Protein AF-A0AAV7LCG3-F1 (afdb_monomer)

Structure (mmCIF, N/CA/C/O backbone):
data_AF-A0AAV7LCG3-F1
#
_entry.id   AF-A0AAV7LCG3-F1
#
loop_
_atom_site.group_PDB
_atom_site.id
_atom_site.type_symbol
_atom_site.label_atom_id
_atom_site.label_alt_id
_atom_site.label_comp_id
_atom_site.label_asym_id
_atom_site.label_entity_id
_atom_site.label_seq_id
_atom_site.pdbx_PDB_ins_code
_atom_site.Cartn_x
_atom_site.Cartn_y
_atom_site.Cartn_z
_atom_site.occupancy
_atom_site.B_iso_or_equiv
_atom_site.auth_seq_id
_atom_site.auth_comp_id
_atom_site.auth_asym_id
_atom_site.auth_atom_id
_atom_site.pdbx_PDB_model_num
ATOM 1 N N . MET A 1 1 ? 14.518 52.241 -28.195 1.00 28.17 1 MET A N 1
ATOM 2 C CA . MET A 1 1 ? 15.655 52.504 -27.288 1.00 28.17 1 MET A CA 1
ATOM 3 C C . MET A 1 1 ? 16.281 51.180 -26.908 1.00 28.17 1 MET A C 1
ATOM 5 O O . MET A 1 1 ? 15.619 50.339 -26.318 1.00 28.17 1 MET A O 1
ATOM 9 N N . ILE A 1 2 ? 17.521 50.993 -27.338 1.00 31.38 2 ILE A N 1
ATOM 10 C CA . ILE A 1 2 ? 18.393 49.879 -26.980 1.00 31.38 2 ILE A CA 1
ATOM 11 C C . ILE A 1 2 ? 18.723 50.004 -25.487 1.00 31.38 2 ILE A C 1
ATOM 13 O O . ILE A 1 2 ? 19.185 51.062 -25.071 1.00 31.38 2 ILE A O 1
ATOM 17 N N . PHE A 1 3 ? 18.532 48.944 -24.699 1.00 23.89 3 PHE A N 1
ATOM 18 C CA . PHE A 1 3 ? 19.269 48.769 -23.447 1.00 23.89 3 PHE A CA 1
ATOM 19 C C . PHE A 1 3 ? 19.906 47.380 -23.421 1.00 23.89 3 PHE A C 1
ATOM 21 O O . PHE A 1 3 ? 19.247 46.353 -23.560 1.00 23.89 3 PHE A O 1
ATOM 28 N N . TYR A 1 4 ? 21.231 47.423 -23.327 1.00 28.80 4 TYR A N 1
ATOM 29 C CA . TYR A 1 4 ? 22.194 46.337 -23.388 1.00 28.80 4 TYR A CA 1
ATOM 30 C C . TYR A 1 4 ? 22.056 45.345 -22.225 1.00 28.80 4 TYR A C 1
ATOM 32 O O . TYR A 1 4 ? 21.505 45.662 -21.171 1.00 28.80 4 TYR A O 1
ATOM 40 N N . GLY A 1 5 ? 22.599 44.141 -22.434 1.00 42.81 5 GLY A N 1
ATOM 41 C CA . GLY A 1 5 ? 22.579 43.024 -21.495 1.00 42.81 5 GLY A CA 1
ATOM 42 C C . GLY A 1 5 ? 22.944 43.393 -20.056 1.00 42.81 5 GLY A C 1
ATOM 43 O O . GLY A 1 5 ? 23.935 44.069 -19.790 1.00 42.81 5 GLY A O 1
ATOM 44 N N . ARG A 1 6 ? 22.154 42.887 -19.108 1.00 36.75 6 ARG A N 1
ATOM 45 C CA . ARG A 1 6 ? 22.517 42.888 -17.691 1.00 36.75 6 ARG A CA 1
ATOM 46 C C . ARG A 1 6 ? 23.229 41.582 -17.376 1.00 36.75 6 ARG A C 1
ATOM 48 O O . ARG A 1 6 ? 22.611 40.542 -17.185 1.00 36.75 6 ARG A O 1
ATOM 55 N N . VAL A 1 7 ? 24.553 41.660 -17.384 1.00 37.91 7 VAL A N 1
ATOM 56 C CA . VAL A 1 7 ? 25.450 40.632 -16.859 1.00 37.91 7 VAL A CA 1
ATOM 57 C C . VAL A 1 7 ? 25.186 40.526 -15.356 1.00 37.91 7 VAL A C 1
ATOM 59 O O . VAL A 1 7 ? 25.291 41.525 -14.651 1.00 37.91 7 VAL A O 1
ATOM 62 N N . ALA A 1 8 ? 24.835 39.341 -14.853 1.00 38.50 8 ALA A N 1
ATOM 63 C CA . ALA A 1 8 ? 24.946 39.074 -13.424 1.00 38.50 8 ALA A CA 1
ATOM 64 C C . ALA A 1 8 ? 26.438 39.135 -13.066 1.00 38.50 8 ALA A C 1
ATOM 66 O O . ALA A 1 8 ? 27.232 38.307 -13.525 1.00 38.50 8 ALA A O 1
ATOM 67 N N . THR A 1 9 ? 26.843 40.161 -12.321 1.00 39.16 9 THR A N 1
ATOM 68 C CA . THR A 1 9 ? 28.243 40.349 -11.939 1.00 39.16 9 THR A CA 1
ATOM 69 C C . THR A 1 9 ? 28.567 39.388 -10.802 1.00 39.16 9 THR A C 1
ATOM 71 O O . THR A 1 9 ? 28.243 39.641 -9.648 1.00 39.16 9 THR A O 1
ATOM 74 N N . VAL A 1 10 ? 29.181 38.256 -11.136 1.00 41.53 10 VAL A N 1
ATOM 75 C CA . VAL A 1 10 ? 29.692 37.303 -10.145 1.00 41.53 10 VAL A CA 1
ATOM 76 C C . VAL A 1 10 ? 30.962 37.891 -9.535 1.00 41.53 10 VAL A C 1
ATOM 78 O O . VAL A 1 10 ? 31.995 37.953 -10.207 1.00 41.53 10 VAL A O 1
ATOM 81 N N . PHE A 1 11 ? 30.892 38.322 -8.278 1.00 41.16 11 PHE A N 1
ATOM 82 C CA . PHE A 1 11 ? 32.075 38.692 -7.508 1.00 41.16 11 PHE A CA 1
ATOM 83 C C . PHE A 1 11 ? 32.620 37.451 -6.800 1.00 41.16 11 PHE A C 1
ATOM 85 O O . PHE A 1 11 ? 31.940 36.819 -5.999 1.00 41.16 11 PHE A O 1
ATOM 92 N N . LEU A 1 12 ? 33.864 37.094 -7.115 1.00 41.62 12 LEU A N 1
ATOM 93 C CA . LEU A 1 12 ? 34.636 36.137 -6.330 1.00 41.62 12 LEU A CA 1
ATOM 94 C C . LEU A 1 12 ? 35.357 36.926 -5.240 1.00 41.62 12 LEU A C 1
ATOM 96 O O . LEU A 1 12 ? 36.438 37.466 -5.481 1.00 41.62 12 LEU A O 1
ATOM 100 N N . THR A 1 13 ? 34.756 37.039 -4.061 1.00 40.81 13 THR A N 1
ATOM 101 C CA . THR A 1 13 ? 35.435 37.619 -2.901 1.00 40.81 13 THR A CA 1
ATOM 102 C C . THR A 1 13 ? 36.118 36.501 -2.115 1.00 40.81 13 THR A C 1
ATOM 104 O O . THR A 1 13 ? 35.592 35.403 -1.924 1.00 40.81 13 THR A O 1
ATOM 107 N N . ARG A 1 14 ? 37.365 36.744 -1.705 1.00 42.62 14 ARG A N 1
ATOM 108 C CA . ARG A 1 14 ? 38.100 35.824 -0.834 1.00 42.62 14 ARG A CA 1
ATOM 109 C C . ARG A 1 14 ? 37.538 35.986 0.578 1.00 42.62 14 ARG A C 1
ATOM 111 O O . ARG A 1 14 ? 37.414 37.116 1.039 1.00 42.62 14 ARG A O 1
ATOM 118 N N . VAL A 1 15 ? 37.215 34.877 1.247 1.00 40.75 15 VAL A N 1
ATOM 119 C CA . VAL A 1 15 ? 36.692 34.878 2.624 1.00 40.75 15 VAL A CA 1
ATOM 120 C C . VAL A 1 15 ? 37.636 35.693 3.522 1.00 40.75 15 VAL A C 1
ATOM 122 O O . VAL A 1 15 ? 38.818 35.341 3.616 1.00 40.75 15 VAL A O 1
ATOM 125 N N . PRO A 1 16 ? 37.175 36.784 4.160 1.00 38.78 16 PRO A N 1
ATOM 126 C CA . PRO A 1 16 ? 38.036 37.572 5.026 1.00 38.78 16 PRO A CA 1
ATOM 127 C C . PRO A 1 16 ? 38.340 36.766 6.294 1.00 38.78 16 PRO A C 1
ATOM 129 O O . PRO A 1 16 ? 37.432 36.381 7.025 1.00 38.78 16 PRO A O 1
ATOM 132 N N . GLY A 1 17 ? 39.625 36.495 6.543 1.00 45.88 17 GLY A N 1
ATOM 133 C CA . GLY A 1 17 ? 40.103 35.992 7.837 1.00 45.88 17 GLY A CA 1
ATOM 134 C C . GLY A 1 17 ? 40.843 34.653 7.858 1.00 45.88 17 GLY A C 1
ATOM 135 O O . GLY A 1 17 ? 41.350 34.311 8.915 1.00 45.88 17 GLY A O 1
ATOM 136 N N . ASN A 1 18 ? 40.980 33.904 6.757 1.00 42.97 18 ASN A N 1
ATOM 137 C CA . ASN A 1 18 ? 41.807 32.685 6.772 1.00 42.97 18 ASN A CA 1
ATOM 138 C C . ASN A 1 18 ? 42.490 32.414 5.425 1.00 42.97 18 ASN A C 1
ATOM 140 O O . ASN A 1 18 ? 41.856 32.037 4.442 1.00 42.97 18 ASN A O 1
ATOM 144 N N . ALA A 1 19 ? 43.816 32.565 5.387 1.00 45.78 19 ALA A N 1
ATOM 145 C CA . ALA A 1 19 ? 44.626 32.437 4.174 1.00 45.78 19 ALA A CA 1
ATOM 146 C C . ALA A 1 19 ? 44.780 30.991 3.641 1.00 45.78 19 ALA A C 1
ATOM 148 O O . ALA A 1 19 ? 45.378 30.812 2.582 1.00 45.78 19 ALA A O 1
ATOM 149 N N . LEU A 1 20 ? 44.222 29.980 4.323 1.00 43.00 20 LEU A N 1
ATOM 150 C CA . LEU A 1 20 ? 44.451 28.546 4.061 1.00 43.00 20 LEU A CA 1
ATOM 151 C C . LEU A 1 20 ? 43.174 27.702 3.840 1.00 43.00 20 LEU A C 1
ATOM 153 O O . LEU A 1 20 ? 43.254 26.478 3.801 1.00 43.00 20 LEU A O 1
ATOM 157 N N . SER A 1 21 ? 41.996 28.314 3.668 1.00 43.34 21 SER A N 1
ATOM 158 C CA . SER A 1 21 ? 40.767 27.560 3.358 1.00 43.34 21 SER A CA 1
ATOM 159 C C . SER A 1 21 ? 40.694 27.186 1.863 1.00 43.34 21 SER A C 1
ATOM 161 O O . SER A 1 21 ? 40.824 28.080 1.025 1.00 43.34 21 SER A O 1
ATOM 163 N N . PRO A 1 22 ? 40.437 25.913 1.491 1.00 44.47 22 PRO A N 1
ATOM 164 C CA . PRO A 1 22 ? 40.317 25.470 0.095 1.00 44.47 22 PRO A CA 1
ATOM 165 C C . PRO A 1 22 ? 38.951 25.803 -0.541 1.00 44.47 22 PRO A C 1
ATOM 167 O O . PRO A 1 22 ? 38.608 25.264 -1.597 1.00 44.47 22 PRO A O 1
ATOM 170 N N . TYR A 1 23 ? 38.162 26.675 0.094 1.00 41.44 23 TYR A N 1
ATOM 171 C CA . TYR A 1 23 ? 36.800 27.016 -0.308 1.00 41.44 23 TYR A CA 1
ATOM 172 C C . TYR A 1 23 ? 36.679 28.497 -0.683 1.00 41.44 23 TYR A C 1
ATOM 174 O O . TYR A 1 23 ? 37.197 29.370 0.016 1.00 41.44 23 TYR A O 1
ATOM 182 N N . ALA A 1 24 ? 35.965 28.778 -1.774 1.00 47.47 24 ALA A N 1
ATOM 183 C CA . ALA A 1 24 ? 35.582 30.128 -2.187 1.00 47.47 24 ALA A CA 1
ATOM 184 C C . ALA A 1 24 ? 34.061 30.295 -2.057 1.00 47.47 24 ALA A C 1
ATOM 186 O O . ALA A 1 24 ? 33.312 29.339 -2.270 1.00 47.47 24 ALA A O 1
ATOM 187 N N . VAL A 1 25 ? 33.609 31.500 -1.706 1.00 46.66 25 VAL A N 1
ATOM 188 C CA . VAL A 1 25 ? 32.182 31.826 -1.585 1.00 46.66 25 VAL A CA 1
ATOM 189 C C . VAL A 1 25 ? 31.742 32.526 -2.865 1.00 46.66 25 VAL A C 1
ATOM 191 O O . VAL A 1 25 ? 32.395 33.464 -3.323 1.00 46.66 25 VAL A O 1
ATOM 194 N N . LEU A 1 26 ? 30.661 32.034 -3.470 1.00 47.03 26 LEU A N 1
ATOM 195 C CA . LEU A 1 26 ? 30.026 32.673 -4.617 1.00 47.03 26 LEU A CA 1
ATOM 196 C C . LEU A 1 26 ? 28.799 33.441 -4.115 1.00 47.03 26 LEU A C 1
ATOM 198 O O . LEU A 1 26 ? 27.809 32.817 -3.737 1.00 47.03 26 LEU A O 1
ATOM 202 N N . GLU A 1 27 ? 28.856 34.771 -4.112 1.00 43.16 27 GLU A N 1
ATOM 203 C CA . GLU A 1 27 ? 27.692 35.612 -3.814 1.00 43.16 27 GLU A CA 1
ATOM 204 C C . GLU A 1 27 ? 26.996 36.022 -5.117 1.00 43.16 27 GLU A C 1
ATOM 206 O O . GLU A 1 27 ? 27.592 36.630 -6.011 1.00 43.16 27 GLU A O 1
ATOM 211 N N . LEU A 1 28 ? 25.713 35.673 -5.237 1.00 42.66 28 LEU A N 1
ATOM 212 C CA . LEU A 1 28 ? 24.828 36.179 -6.283 1.00 42.66 28 LEU A CA 1
ATOM 213 C C . LEU A 1 28 ? 24.048 37.372 -5.727 1.00 42.66 28 LEU A C 1
ATOM 215 O O . LEU A 1 28 ? 23.041 37.202 -5.044 1.00 42.66 28 LEU A O 1
ATOM 219 N N . CYS A 1 29 ? 24.514 38.578 -6.044 1.00 37.22 29 CYS A N 1
ATOM 220 C CA . CYS A 1 29 ? 23.835 39.815 -5.674 1.00 37.22 29 CYS A CA 1
ATOM 221 C C . CYS A 1 29 ? 23.000 40.328 -6.850 1.00 37.22 29 CYS A C 1
ATOM 223 O O . CYS A 1 29 ? 23.539 40.792 -7.857 1.00 37.22 29 CYS A O 1
ATOM 225 N N . CYS A 1 30 ? 21.677 40.295 -6.706 1.00 34.69 30 CYS A N 1
ATOM 226 C CA . CYS A 1 30 ? 20.764 41.054 -7.553 1.00 34.69 30 CYS A CA 1
ATOM 227 C C . CYS A 1 30 ? 20.080 42.108 -6.679 1.00 34.69 30 CYS A C 1
ATOM 229 O O . CYS A 1 30 ? 19.269 41.779 -5.826 1.00 34.69 30 CYS A O 1
ATOM 231 N N . HIS A 1 31 ? 20.408 43.380 -6.914 1.00 38.31 31 HIS A N 1
ATOM 232 C CA . HIS A 1 31 ? 19.724 44.537 -6.321 1.00 38.31 31 HIS A CA 1
ATOM 233 C C . HIS A 1 31 ? 19.793 44.690 -4.784 1.00 38.31 31 HIS A C 1
ATOM 235 O O . HIS A 1 31 ? 18.854 45.183 -4.172 1.00 38.31 31 HIS A O 1
ATOM 241 N N . SER A 1 32 ? 20.962 44.394 -4.207 1.00 42.47 32 SER A N 1
ATOM 242 C CA . SER A 1 32 ? 21.352 44.693 -2.813 1.00 42.47 32 SER A CA 1
ATOM 243 C C . SER A 1 32 ? 20.879 43.743 -1.705 1.00 42.47 32 SER A C 1
ATOM 245 O O . SER A 1 32 ? 21.234 43.997 -0.561 1.00 42.47 32 SER A O 1
ATOM 247 N N . ASP A 1 33 ? 20.236 42.613 -2.017 1.00 39.44 33 ASP A N 1
ATOM 248 C CA . ASP A 1 33 ? 19.962 41.554 -1.029 1.00 39.44 33 ASP A CA 1
ATOM 249 C C . ASP A 1 33 ? 20.608 40.212 -1.432 1.00 39.44 33 ASP A C 1
ATOM 251 O O . ASP A 1 33 ? 20.577 39.810 -2.601 1.00 39.44 33 ASP A O 1
ATOM 255 N N . VAL A 1 34 ?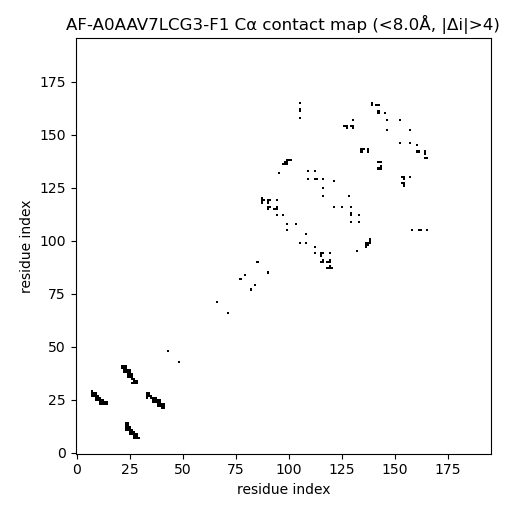 21.226 39.523 -0.461 1.00 42.12 34 VAL A N 1
ATOM 256 C CA . VAL A 1 34 ? 21.933 38.238 -0.639 1.00 42.12 34 VAL A CA 1
ATOM 257 C C . VAL A 1 34 ? 20.932 37.083 -0.543 1.00 42.12 34 VAL A C 1
ATOM 259 O O . VAL A 1 34 ? 20.363 36.848 0.519 1.00 42.12 34 VAL A O 1
ATOM 262 N N . TYR A 1 35 ? 20.726 36.336 -1.634 1.00 42.75 35 TYR A N 1
ATOM 263 C CA . TYR A 1 35 ? 19.712 35.267 -1.681 1.00 42.75 35 TYR A CA 1
ATOM 264 C C . TYR A 1 35 ? 20.231 33.863 -1.328 1.00 42.75 35 TYR A C 1
ATOM 266 O O . TYR A 1 35 ? 19.435 33.022 -0.918 1.00 42.75 35 TYR A O 1
ATOM 274 N N . ALA A 1 36 ? 21.533 33.577 -1.465 1.00 41.97 36 ALA A N 1
ATOM 275 C CA . ALA A 1 36 ? 22.109 32.294 -1.048 1.00 41.97 36 ALA A CA 1
ATOM 276 C C . ALA A 1 36 ? 23.647 32.324 -0.997 1.00 41.97 36 ALA A C 1
ATOM 278 O O . ALA A 1 36 ? 24.287 32.815 -1.926 1.00 41.97 36 ALA A O 1
ATOM 279 N N . CYS A 1 37 ? 24.226 31.710 0.040 1.00 36.31 37 CYS A N 1
ATOM 280 C CA . CYS A 1 37 ? 25.657 31.416 0.148 1.00 36.31 37 CYS A CA 1
ATOM 281 C C . CYS A 1 37 ? 25.891 29.917 -0.065 1.00 36.31 37 CYS A C 1
ATOM 283 O O . CYS A 1 37 ? 25.389 29.098 0.704 1.00 36.31 37 CYS A O 1
ATOM 285 N N . PHE A 1 38 ? 26.686 29.552 -1.070 1.00 46.03 38 PHE A N 1
ATOM 286 C CA . PHE A 1 38 ? 27.109 28.167 -1.291 1.00 46.03 38 PHE A CA 1
ATOM 287 C C . PHE A 1 38 ? 28.634 28.045 -1.182 1.00 46.03 38 PHE A C 1
ATOM 289 O O . PHE A 1 38 ? 29.375 28.779 -1.838 1.00 46.03 38 PHE A O 1
ATOM 296 N N . LEU A 1 39 ? 29.096 27.105 -0.351 1.00 39.06 39 LEU A N 1
ATOM 297 C CA . LEU A 1 39 ? 30.505 26.732 -0.198 1.00 39.06 39 LEU A CA 1
ATOM 298 C C . LEU A 1 39 ? 30.907 25.757 -1.313 1.00 39.06 39 LEU A C 1
ATOM 300 O O . LEU A 1 39 ? 30.358 24.659 -1.389 1.00 39.06 39 LEU A O 1
ATOM 304 N N . TYR A 1 40 ? 31.881 26.133 -2.148 1.00 47.88 40 TYR A N 1
ATOM 305 C CA . TYR A 1 40 ? 32.420 25.265 -3.203 1.00 47.88 40 TYR A CA 1
ATOM 306 C C . TYR A 1 40 ? 33.930 25.021 -3.034 1.00 47.88 40 TYR A C 1
ATOM 308 O O . TYR A 1 40 ? 34.664 25.954 -2.692 1.00 47.88 40 TYR A O 1
ATOM 316 N N . PRO A 1 41 ? 34.426 23.794 -3.296 1.00 41.62 41 PRO A N 1
ATOM 317 C CA . PRO A 1 41 ? 35.858 23.502 -3.328 1.00 41.62 41 PRO A CA 1
ATOM 318 C C . PRO A 1 41 ? 36.524 24.132 -4.566 1.00 41.62 41 PRO A C 1
ATOM 320 O O . PRO A 1 41 ? 36.016 24.033 -5.683 1.00 41.62 41 PRO A O 1
ATOM 323 N N . ALA A 1 42 ? 37.685 24.765 -4.374 1.00 45.09 42 ALA A N 1
ATOM 324 C CA . ALA A 1 42 ? 38.358 25.662 -5.329 1.00 45.09 42 ALA A CA 1
ATOM 325 C C . ALA A 1 42 ? 38.881 25.032 -6.647 1.00 45.09 42 ALA A C 1
ATOM 327 O O . ALA A 1 42 ? 39.545 25.712 -7.428 1.00 45.09 42 ALA A O 1
ATOM 328 N N . ALA A 1 43 ? 38.598 23.755 -6.919 1.00 49.22 43 ALA A N 1
ATOM 329 C CA . ALA A 1 43 ? 39.108 23.031 -8.089 1.00 49.22 43 ALA A CA 1
ATOM 330 C C . ALA A 1 43 ? 38.191 23.087 -9.330 1.00 49.22 43 ALA A C 1
ATOM 332 O O . ALA A 1 43 ? 38.592 22.647 -10.409 1.00 49.22 43 ALA A O 1
ATOM 333 N N . LEU A 1 44 ? 36.965 23.615 -9.220 1.00 49.09 44 LEU A N 1
ATOM 334 C CA . LEU A 1 44 ? 36.043 23.702 -10.357 1.00 49.09 44 LEU A CA 1
ATOM 335 C C . LEU A 1 44 ? 36.251 24.998 -11.151 1.00 49.09 44 LEU A C 1
ATOM 337 O O . LEU A 1 44 ? 36.027 26.105 -10.666 1.00 49.09 44 LEU A O 1
ATOM 341 N N . THR A 1 45 ? 36.652 24.860 -12.416 1.00 45.06 45 THR A N 1
ATOM 342 C CA . THR A 1 45 ? 36.800 25.998 -13.331 1.00 45.06 45 THR A CA 1
ATOM 343 C C . THR A 1 45 ? 35.453 26.683 -13.600 1.00 45.06 45 THR A C 1
ATOM 345 O O . THR A 1 45 ? 34.401 26.045 -13.658 1.00 45.06 45 THR A O 1
ATOM 348 N N . ARG A 1 46 ? 35.495 28.005 -13.821 1.00 42.78 46 ARG A N 1
ATOM 349 C CA . ARG A 1 46 ? 34.358 28.940 -13.993 1.00 42.78 46 ARG A CA 1
ATOM 350 C C . ARG A 1 46 ? 33.215 28.448 -14.903 1.00 42.78 46 ARG A C 1
ATOM 352 O O . ARG A 1 46 ? 32.075 28.855 -14.709 1.00 42.78 46 ARG A O 1
ATOM 359 N N . LYS A 1 47 ? 33.496 27.573 -15.877 1.00 42.53 47 LYS A N 1
ATOM 360 C CA . LYS A 1 47 ? 32.493 26.986 -16.788 1.00 42.53 47 LYS A CA 1
ATOM 361 C C . LYS A 1 47 ? 31.578 25.957 -16.107 1.00 42.53 47 LYS A C 1
ATOM 363 O O . LYS A 1 47 ? 30.409 25.867 -16.470 1.00 42.53 47 LYS A O 1
ATOM 368 N N . VAL A 1 48 ? 32.080 25.224 -15.111 1.00 45.91 48 VAL A N 1
ATOM 369 C CA . VAL A 1 48 ? 31.327 24.167 -14.413 1.00 45.91 48 VAL A CA 1
ATOM 370 C C . VAL A 1 48 ? 30.314 24.770 -13.432 1.00 45.91 48 VAL A C 1
ATOM 372 O O . VAL A 1 48 ? 29.168 24.331 -13.390 1.00 45.91 48 VAL A O 1
ATOM 375 N N . CYS A 1 49 ? 30.679 25.849 -12.72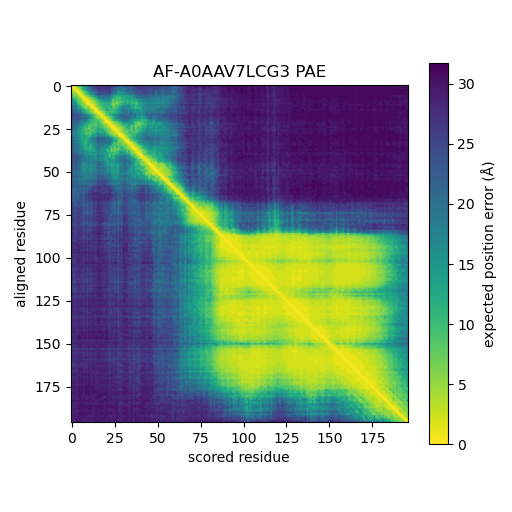7 1.00 43.50 49 CYS A N 1
ATOM 376 C CA . CYS A 1 49 ? 29.768 26.523 -11.791 1.00 43.50 49 CYS A CA 1
ATOM 377 C C . CYS A 1 49 ? 28.569 27.196 -12.484 1.00 43.50 49 CYS A C 1
ATOM 379 O O . CYS A 1 49 ? 27.464 27.163 -11.951 1.00 43.50 49 CYS A O 1
ATOM 381 N N . ILE A 1 50 ? 28.747 27.757 -13.688 1.00 46.50 50 ILE A N 1
ATOM 382 C CA . ILE A 1 50 ? 27.640 28.376 -14.445 1.00 46.50 50 ILE A CA 1
ATOM 383 C C . ILE A 1 50 ? 26.599 27.323 -14.869 1.00 46.50 50 ILE A C 1
ATOM 385 O O . ILE A 1 50 ? 25.398 27.600 -14.841 1.00 46.50 50 ILE A O 1
ATOM 389 N N . CYS A 1 51 ? 27.037 26.101 -15.198 1.00 44.66 51 CYS A N 1
ATOM 390 C CA . CYS A 1 51 ? 26.131 24.994 -15.521 1.00 44.66 51 CYS A CA 1
ATOM 391 C C . CYS A 1 51 ? 25.328 24.530 -14.300 1.00 44.66 51 CYS A C 1
ATOM 393 O O . CYS A 1 51 ? 24.149 24.225 -14.421 1.00 44.66 51 CYS A O 1
ATOM 395 N N . TYR A 1 52 ? 25.935 24.514 -13.111 1.00 40.28 52 TYR A N 1
ATOM 396 C CA . TYR A 1 52 ? 25.252 24.028 -11.910 1.00 40.28 52 TYR A CA 1
ATOM 397 C C . TYR A 1 52 ? 24.137 24.978 -11.440 1.00 40.28 52 TYR A C 1
ATOM 399 O O . TYR A 1 52 ? 23.063 24.538 -11.038 1.00 40.28 52 TYR A O 1
ATOM 407 N N . VAL A 1 53 ? 24.350 26.292 -11.568 1.00 46.81 53 VAL A N 1
ATOM 408 C CA . VAL A 1 53 ? 23.355 27.314 -11.187 1.00 46.81 53 VAL A CA 1
ATOM 409 C C . VAL A 1 53 ? 22.170 27.362 -12.164 1.00 46.81 53 VAL A C 1
ATOM 411 O O . VAL A 1 53 ? 21.050 27.657 -11.756 1.00 46.81 53 VAL A O 1
ATOM 414 N N . SER A 1 54 ? 22.369 27.014 -13.438 1.00 46.38 54 SER A N 1
ATOM 415 C CA . SER A 1 54 ? 21.288 26.991 -14.439 1.00 46.38 54 SER A CA 1
ATOM 416 C C . SER A 1 54 ? 20.381 25.755 -14.344 1.00 46.38 54 SER A C 1
ATOM 418 O O . SER A 1 54 ? 19.248 25.805 -14.814 1.00 46.38 54 SER A O 1
ATOM 420 N N . VAL A 1 55 ? 20.825 24.681 -13.681 1.00 49.34 55 VAL A N 1
ATOM 421 C CA . VAL A 1 55 ? 20.011 23.479 -13.408 1.00 49.34 55 VAL A CA 1
ATOM 422 C C . VAL A 1 55 ? 19.054 23.680 -12.220 1.00 49.34 55 VAL A C 1
ATOM 424 O O . VAL A 1 55 ? 18.029 23.009 -12.138 1.00 49.34 55 VAL A O 1
ATOM 427 N N . LEU A 1 56 ? 19.342 24.628 -11.321 1.00 43.28 56 LEU A N 1
ATOM 428 C CA . LEU A 1 56 ? 18.582 24.839 -10.079 1.00 43.28 56 LEU A CA 1
ATOM 429 C C . LEU A 1 56 ? 17.504 25.934 -10.148 1.00 43.28 56 LEU A C 1
ATOM 431 O O . LEU A 1 56 ? 16.777 26.115 -9.175 1.00 43.28 56 LEU A O 1
ATOM 435 N N . LEU A 1 57 ? 17.350 26.637 -11.275 1.00 34.97 57 LEU A N 1
ATOM 436 C CA . LEU A 1 57 ? 16.236 27.568 -11.494 1.00 34.97 57 LEU A CA 1
ATOM 437 C C . LEU A 1 57 ? 15.241 26.977 -12.503 1.00 34.97 57 LEU A C 1
ATOM 439 O O . LEU A 1 57 ? 15.375 27.198 -13.710 1.00 34.97 57 LEU A O 1
ATOM 443 N N . PRO A 1 58 ? 14.219 26.229 -12.051 1.00 46.12 58 PRO A N 1
ATOM 444 C CA . PRO A 1 58 ? 13.140 25.818 -12.921 1.00 46.12 58 PRO A CA 1
ATOM 445 C C . PRO A 1 58 ? 12.184 27.003 -13.060 1.00 46.12 58 PRO A C 1
ATOM 447 O O . PRO A 1 58 ? 11.537 27.377 -12.092 1.00 46.12 58 PRO A O 1
ATOM 450 N N . GLN A 1 59 ? 12.132 27.613 -14.245 1.00 48.47 59 GLN A N 1
ATOM 451 C CA . GLN A 1 59 ? 10.936 28.174 -14.902 1.00 48.47 59 GLN A CA 1
ATOM 452 C C . GLN A 1 59 ? 11.366 29.193 -15.966 1.00 48.47 59 GLN A C 1
ATOM 454 O O . GLN A 1 59 ? 11.573 30.365 -15.669 1.00 48.47 59 GLN A O 1
ATOM 459 N N . ARG A 1 60 ? 11.456 28.744 -17.222 1.00 36.94 60 ARG A N 1
ATOM 460 C CA . ARG A 1 60 ? 11.034 29.503 -18.413 1.00 36.94 60 ARG A CA 1
ATOM 461 C C . ARG A 1 60 ? 11.032 28.565 -19.619 1.00 36.94 60 ARG A C 1
ATOM 463 O O . ARG A 1 60 ? 12.069 28.287 -20.214 1.00 36.94 60 ARG A O 1
ATOM 470 N N . ARG A 1 61 ? 9.846 28.054 -19.965 1.00 42.94 61 ARG A N 1
ATOM 471 C CA . ARG A 1 61 ? 9.572 27.557 -21.317 1.00 42.94 61 ARG A CA 1
ATOM 472 C C . ARG A 1 61 ? 9.519 28.771 -22.234 1.00 42.94 61 ARG A C 1
ATOM 474 O O . ARG A 1 61 ? 8.527 29.483 -22.179 1.00 42.94 61 ARG A O 1
ATOM 481 N N . GLU A 1 62 ? 10.501 28.964 -23.103 1.00 36.22 62 GLU A N 1
ATOM 482 C CA . GLU A 1 62 ? 10.263 29.711 -24.339 1.00 36.22 62 GLU A CA 1
ATOM 483 C C . GLU A 1 62 ? 10.907 28.977 -25.518 1.00 36.22 62 GLU A C 1
ATOM 485 O O . GLU A 1 62 ? 12.110 28.742 -25.549 1.00 36.22 62 GLU A O 1
ATOM 490 N N . HIS A 1 63 ? 10.029 28.550 -26.431 1.00 39.78 63 HIS A N 1
ATOM 491 C CA . HIS A 1 63 ? 10.249 28.245 -27.844 1.00 39.78 63 HIS A CA 1
ATOM 492 C C . HIS A 1 63 ? 11.604 27.636 -28.246 1.00 39.78 63 HIS A C 1
ATOM 494 O O . HIS A 1 63 ? 12.557 28.323 -28.606 1.00 39.78 63 HIS A O 1
ATOM 500 N N . MET A 1 64 ? 11.634 26.302 -28.302 1.00 33.34 64 MET A N 1
ATOM 501 C CA . MET A 1 64 ? 12.704 25.536 -28.939 1.00 33.34 64 MET A CA 1
ATOM 502 C C . MET A 1 64 ? 12.624 25.709 -30.469 1.00 33.34 64 MET A C 1
ATOM 504 O O . MET A 1 64 ? 11.734 25.162 -31.118 1.00 33.34 64 MET A O 1
ATOM 508 N N . LEU A 1 65 ? 13.555 26.473 -31.048 1.00 44.09 65 LEU A N 1
ATOM 509 C CA . LEU A 1 65 ? 13.909 26.369 -32.471 1.00 44.09 65 LEU A CA 1
ATOM 510 C C . LEU A 1 65 ? 14.432 24.948 -32.755 1.00 44.09 65 LEU A C 1
ATOM 512 O O . LEU A 1 65 ?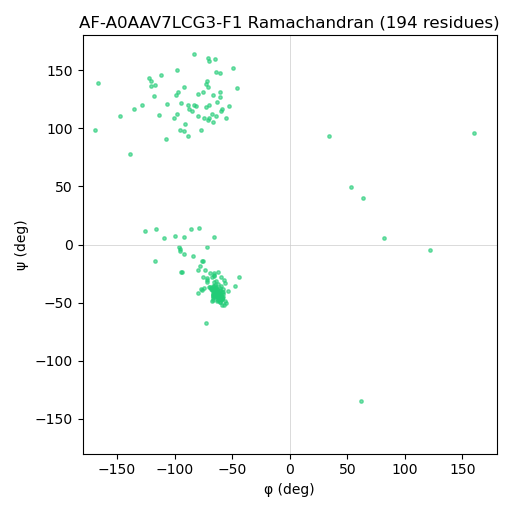 15.051 24.354 -31.865 1.00 44.09 65 LEU A O 1
ATOM 516 N N . PRO A 1 66 ? 14.214 24.387 -33.961 1.00 47.22 66 PRO A N 1
ATOM 517 C CA . PRO A 1 66 ? 14.617 23.022 -34.262 1.00 47.22 66 PRO A CA 1
ATOM 518 C C . PRO A 1 66 ? 16.143 22.948 -34.253 1.00 47.22 66 PRO A C 1
ATOM 520 O O . PRO A 1 66 ? 16.825 23.445 -35.150 1.00 47.22 66 PRO A O 1
ATOM 523 N N . LEU A 1 67 ? 16.678 22.355 -33.189 1.00 50.38 67 LEU A N 1
ATOM 524 C CA . LEU A 1 67 ? 18.092 22.050 -33.079 1.00 50.38 67 LEU A CA 1
ATOM 525 C C . LEU A 1 67 ? 18.430 21.088 -34.227 1.00 50.38 67 LEU A C 1
ATOM 527 O O . LEU A 1 67 ? 17.734 20.090 -34.418 1.00 50.38 67 LEU A O 1
ATOM 531 N N . SER A 1 68 ? 19.451 21.421 -35.018 1.00 65.62 68 SER A N 1
ATOM 532 C CA . SER A 1 68 ? 19.863 20.633 -36.184 1.00 65.62 68 SER A CA 1
ATOM 533 C C . SER A 1 68 ? 20.017 19.145 -35.836 1.00 65.62 68 SER A C 1
ATOM 535 O O . SER A 1 68 ? 20.334 18.792 -34.698 1.00 65.62 68 SER A O 1
ATOM 537 N N . SER A 1 69 ? 19.817 18.254 -36.814 1.00 59.28 69 SER A N 1
ATOM 538 C CA . SER A 1 69 ? 19.889 16.789 -36.636 1.00 59.28 69 SER A CA 1
ATOM 539 C C . SER A 1 69 ? 21.139 16.327 -35.870 1.00 59.28 69 SER A C 1
ATOM 541 O O . SER A 1 69 ? 21.074 15.421 -35.041 1.00 59.28 69 SER A O 1
ATOM 543 N N . HIS A 1 70 ? 22.266 17.009 -36.080 1.00 61.00 70 HIS A N 1
ATOM 544 C CA . HIS A 1 70 ? 23.533 16.765 -35.391 1.00 61.00 70 HIS A CA 1
ATOM 545 C C . HIS A 1 70 ? 23.498 17.109 -33.897 1.00 61.00 70 HIS A C 1
ATOM 547 O O . HIS A 1 70 ? 24.054 16.387 -33.072 1.00 61.00 70 HIS A O 1
ATOM 553 N N . ALA A 1 71 ? 22.830 18.198 -33.527 1.00 58.62 71 ALA A N 1
ATOM 554 C CA . ALA A 1 71 ? 22.744 18.653 -32.148 1.00 58.62 71 ALA A CA 1
ATOM 555 C C . ALA A 1 71 ? 21.769 17.804 -31.312 1.00 58.62 71 ALA A C 1
ATOM 557 O O . ALA A 1 71 ? 21.995 17.620 -30.114 1.00 58.62 71 ALA A O 1
ATOM 558 N N . LEU A 1 72 ? 20.749 17.209 -31.944 1.00 61.84 72 LEU A N 1
ATOM 559 C CA . LEU A 1 72 ? 19.894 16.197 -31.312 1.00 61.84 72 LEU A CA 1
ATOM 560 C C . LEU A 1 72 ? 20.695 14.929 -30.958 1.00 61.84 72 LEU A C 1
ATOM 562 O O . LEU A 1 72 ? 20.555 14.388 -29.863 1.00 61.84 72 LEU A O 1
ATOM 566 N N . GLY A 1 73 ? 21.586 14.498 -31.859 1.00 69.06 73 GLY A N 1
ATOM 567 C CA . GLY A 1 73 ? 22.466 13.344 -31.643 1.00 69.06 73 GLY A CA 1
ATOM 568 C C . GLY A 1 73 ? 23.478 13.567 -30.518 1.00 69.06 73 GLY A C 1
ATOM 569 O O . GLY A 1 73 ? 23.661 12.698 -29.670 1.00 69.06 73 GLY A O 1
ATOM 570 N N . ILE A 1 74 ? 24.082 14.757 -30.453 1.00 70.00 74 ILE A N 1
ATOM 571 C CA . ILE A 1 74 ? 24.989 15.134 -29.358 1.00 70.00 74 ILE A CA 1
ATOM 572 C C . ILE A 1 74 ? 24.229 15.152 -28.027 1.00 70.00 74 ILE A C 1
ATOM 574 O O . ILE A 1 74 ? 24.715 14.603 -27.042 1.00 70.00 74 ILE A O 1
ATOM 578 N N . ARG A 1 75 ? 23.011 15.705 -27.994 1.00 66.44 75 ARG A N 1
ATOM 579 C CA . ARG A 1 75 ? 22.190 15.712 -26.779 1.00 66.44 75 ARG A CA 1
ATOM 580 C C . ARG A 1 75 ? 21.875 14.298 -26.288 1.00 66.44 75 ARG A C 1
ATOM 582 O O . ARG A 1 75 ? 22.096 14.022 -25.118 1.00 66.44 75 ARG A O 1
ATOM 589 N N . ALA A 1 76 ? 21.459 13.398 -27.176 1.00 68.50 76 ALA A N 1
ATOM 590 C CA . ALA A 1 76 ? 21.180 12.006 -26.824 1.00 68.50 76 ALA A CA 1
ATOM 591 C C . ALA A 1 76 ? 22.430 11.246 -26.338 1.00 68.50 76 ALA A C 1
ATOM 593 O O . ALA A 1 76 ? 22.342 10.434 -25.418 1.00 68.50 76 ALA A O 1
ATOM 594 N N . LEU A 1 77 ? 23.602 11.517 -26.923 1.00 70.06 77 LEU A N 1
ATOM 595 C CA . LEU A 1 77 ? 24.872 10.935 -26.479 1.00 70.06 77 LEU A CA 1
ATOM 596 C C . LEU A 1 77 ? 25.275 11.437 -25.091 1.00 70.06 77 LEU A C 1
ATOM 598 O O . LEU A 1 77 ? 25.675 10.633 -24.253 1.00 70.06 77 LEU A O 1
ATOM 602 N N . LEU A 1 78 ? 25.143 12.740 -24.831 1.00 67.44 78 LEU A N 1
ATOM 603 C CA . LEU A 1 78 ? 25.400 13.297 -23.504 1.00 67.44 78 LEU A CA 1
ATOM 604 C C . LEU A 1 78 ? 24.386 12.785 -22.478 1.00 67.44 78 LEU A C 1
ATOM 606 O O . LEU A 1 78 ? 24.789 12.370 -21.397 1.00 67.44 78 LEU A O 1
ATOM 610 N N . ASP A 1 79 ? 23.100 12.748 -22.810 1.00 66.62 79 ASP A N 1
ATOM 611 C CA . ASP A 1 79 ? 22.068 12.260 -21.897 1.00 66.62 79 ASP A CA 1
ATOM 612 C C . ASP A 1 79 ? 22.307 10.774 -21.550 1.00 66.62 79 ASP A C 1
ATOM 614 O O . ASP A 1 79 ? 22.269 10.411 -20.379 1.00 66.62 79 ASP A O 1
ATOM 618 N N . ASN A 1 80 ? 22.693 9.925 -22.509 1.00 65.19 80 ASN A N 1
ATOM 619 C CA . ASN A 1 80 ? 23.050 8.524 -22.234 1.00 65.19 80 ASN A CA 1
ATOM 620 C C . ASN A 1 80 ? 24.338 8.347 -21.413 1.00 65.19 80 ASN A C 1
ATOM 622 O O . ASN A 1 80 ? 24.492 7.335 -20.731 1.00 65.19 80 ASN A O 1
ATOM 626 N N . HIS A 1 81 ? 25.277 9.290 -21.503 1.00 65.38 81 HIS A N 1
ATOM 627 C CA . HIS A 1 81 ? 26.587 9.185 -20.859 1.00 65.38 81 HIS A CA 1
ATOM 628 C C . HIS A 1 81 ? 26.642 9.873 -19.484 1.00 65.38 81 HIS A C 1
ATOM 630 O O . HIS A 1 81 ? 27.482 9.521 -18.654 1.00 65.38 81 HIS A O 1
ATOM 636 N N . PHE A 1 82 ? 25.767 10.854 -19.239 1.00 56.56 82 PHE A N 1
ATOM 637 C CA . PHE A 1 82 ? 25.750 11.673 -18.023 1.00 56.56 82 PHE A CA 1
ATOM 638 C C . PHE A 1 82 ? 24.478 11.519 -17.179 1.00 56.56 82 PHE A C 1
ATOM 640 O O . PHE A 1 82 ? 24.499 11.919 -16.014 1.00 56.56 82 PHE A O 1
ATOM 647 N N . LEU A 1 83 ? 23.393 10.921 -17.691 1.00 57.78 83 LEU A N 1
ATOM 648 C CA . LEU A 1 83 ? 22.277 10.511 -16.836 1.00 57.78 83 LEU A CA 1
ATOM 649 C C . LEU A 1 83 ? 22.609 9.147 -16.222 1.00 57.78 83 LEU A C 1
ATOM 651 O O . LEU A 1 83 ? 22.790 8.174 -16.960 1.00 57.78 83 LEU A O 1
ATOM 655 N N . PRO A 1 84 ? 22.673 9.020 -14.884 1.00 61.84 84 PRO A N 1
ATOM 656 C CA . PRO A 1 84 ? 22.761 7.707 -14.273 1.00 61.84 84 PRO A CA 1
ATOM 657 C C . PRO A 1 84 ? 21.517 6.926 -14.694 1.00 61.84 84 PRO A C 1
ATOM 659 O O . PRO A 1 84 ? 20.393 7.307 -14.362 1.00 61.84 84 PRO A O 1
ATOM 662 N N . LYS A 1 85 ? 21.712 5.849 -15.463 1.00 66.94 85 LYS A N 1
ATOM 663 C CA . LYS A 1 85 ? 20.626 4.949 -15.851 1.00 66.94 85 LYS A CA 1
ATOM 664 C C . LYS A 1 85 ? 19.960 4.474 -14.565 1.00 66.94 85 LYS A C 1
ATOM 666 O O . LYS A 1 85 ? 20.569 3.735 -13.791 1.00 66.94 85 LYS A O 1
ATOM 671 N N . VAL A 1 86 ? 18.740 4.947 -14.310 1.00 69.19 86 VAL A N 1
ATOM 672 C CA . VAL A 1 86 ? 18.000 4.582 -13.103 1.00 69.19 86 VAL A CA 1
ATOM 673 C C . VAL A 1 86 ? 17.861 3.066 -13.118 1.00 69.19 86 VAL A C 1
ATOM 675 O O . VAL A 1 86 ? 17.300 2.488 -14.049 1.00 69.19 86 VAL A O 1
ATOM 678 N N . SER A 1 87 ? 18.459 2.410 -12.127 1.00 84.75 87 SER A N 1
ATOM 679 C CA . SER A 1 87 ? 18.447 0.955 -12.064 1.00 84.75 87 SER A CA 1
ATOM 680 C C . SER A 1 87 ? 17.019 0.493 -11.801 1.00 84.75 87 SER A C 1
ATOM 682 O O . SER A 1 87 ? 16.486 0.713 -10.715 1.00 84.75 87 SER A O 1
ATOM 684 N N . ILE A 1 88 ? 16.411 -0.160 -12.793 1.00 86.56 88 ILE A N 1
ATOM 685 C CA . ILE A 1 88 ? 15.077 -0.769 -12.677 1.00 86.56 88 ILE A CA 1
ATOM 686 C C . ILE A 1 88 ? 15.040 -1.711 -11.468 1.00 86.56 88 ILE A C 1
ATOM 688 O O . ILE A 1 88 ? 14.091 -1.696 -10.695 1.00 86.56 88 ILE A O 1
ATOM 692 N N . ILE A 1 89 ? 16.122 -2.465 -11.247 1.00 86.31 89 ILE A N 1
ATOM 693 C CA . ILE A 1 89 ? 16.272 -3.371 -10.101 1.00 86.31 89 ILE A CA 1
ATOM 694 C C . ILE A 1 89 ? 16.167 -2.599 -8.781 1.00 86.31 89 ILE A C 1
ATOM 696 O O . ILE A 1 89 ? 15.484 -3.037 -7.858 1.00 86.31 89 ILE A O 1
ATOM 700 N N . LEU A 1 90 ? 16.810 -1.433 -8.695 1.00 88.69 90 LEU A N 1
ATOM 701 C CA . LEU A 1 90 ? 16.768 -0.596 -7.500 1.00 88.69 90 LEU A CA 1
ATOM 702 C C . LEU A 1 90 ? 15.369 -0.003 -7.265 1.00 88.69 90 LEU A C 1
ATOM 704 O O . LEU A 1 90 ? 14.917 0.062 -6.126 1.00 88.69 90 LEU A O 1
ATOM 708 N N . GLN A 1 91 ? 14.666 0.397 -8.325 1.00 89.38 91 GLN A N 1
ATOM 709 C CA . GLN A 1 91 ? 13.293 0.901 -8.213 1.00 89.38 91 GLN A CA 1
ATOM 710 C C . GLN A 1 91 ? 12.333 -0.199 -7.756 1.00 89.38 91 GLN A C 1
ATOM 712 O O . GLN A 1 91 ? 11.597 0.002 -6.792 1.00 89.38 91 GLN A O 1
ATOM 717 N N . SER A 1 92 ? 12.422 -1.391 -8.350 1.00 90.12 92 SER A N 1
ATOM 718 C CA . SER A 1 92 ? 11.652 -2.565 -7.925 1.00 90.12 92 SER A CA 1
ATOM 719 C C . SER A 1 92 ? 11.940 -2.949 -6.473 1.00 90.12 92 SER A C 1
ATOM 721 O O . SER A 1 92 ? 11.029 -3.338 -5.745 1.00 90.12 92 SER A O 1
ATOM 723 N N . TYR A 1 93 ? 13.188 -2.792 -6.018 1.00 92.50 93 TYR A N 1
ATOM 724 C CA . TYR A 1 93 ? 13.539 -2.960 -4.609 1.00 92.50 93 TYR A CA 1
ATOM 725 C C . TYR A 1 93 ? 12.825 -1.937 -3.713 1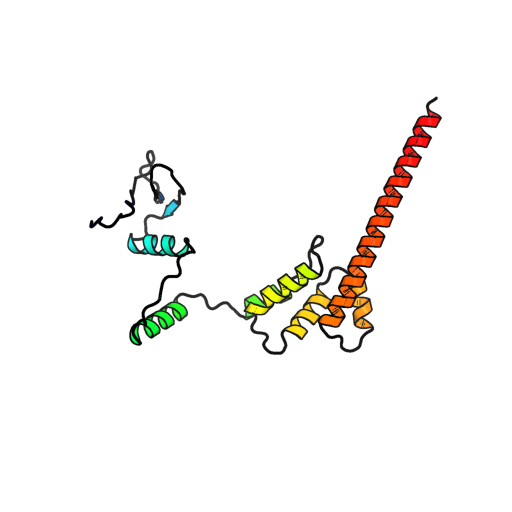.00 92.50 93 TYR A C 1
ATOM 727 O O . TYR A 1 93 ? 12.230 -2.325 -2.709 1.00 92.50 93 TYR A O 1
ATOM 735 N N . TYR A 1 94 ? 12.840 -0.647 -4.065 1.00 93.25 94 TYR A N 1
ATOM 736 C CA . TYR A 1 94 ? 12.134 0.380 -3.289 1.00 93.25 94 TYR A CA 1
ATOM 737 C C . TYR A 1 94 ? 10.619 0.185 -3.292 1.00 93.25 94 TYR A C 1
ATOM 739 O O . TYR A 1 94 ? 9.987 0.379 -2.255 1.00 93.25 94 TYR A O 1
ATOM 747 N N . PHE A 1 95 ? 10.050 -0.246 -4.418 1.00 95.56 95 PHE A N 1
ATOM 748 C CA . PHE A 1 95 ? 8.648 -0.634 -4.514 1.00 95.56 95 PHE A CA 1
ATOM 749 C C . PHE A 1 95 ? 8.326 -1.778 -3.545 1.00 95.56 95 PHE A C 1
ATOM 751 O O . PHE A 1 95 ? 7.439 -1.631 -2.712 1.00 95.56 95 PHE A O 1
ATOM 758 N N . GLY A 1 96 ? 9.102 -2.866 -3.573 1.00 94.62 96 GLY A N 1
ATOM 759 C CA . GLY A 1 96 ? 8.902 -4.015 -2.682 1.00 94.62 96 GLY A CA 1
ATOM 760 C C . GLY A 1 96 ? 9.148 -3.710 -1.199 1.00 94.62 96 GLY A C 1
ATOM 761 O O . GLY A 1 96 ? 8.601 -4.375 -0.324 1.00 94.62 96 GLY A O 1
ATOM 762 N N . LYS A 1 97 ? 9.957 -2.692 -0.890 1.00 95.00 97 LYS A N 1
ATOM 763 C CA . LYS A 1 97 ? 10.194 -2.220 0.484 1.00 95.00 97 LYS A CA 1
ATOM 764 C C . LYS A 1 97 ? 9.146 -1.237 0.985 1.00 95.00 97 LYS A C 1
ATOM 766 O O . LYS A 1 97 ? 9.173 -0.904 2.170 1.00 95.00 97 LYS A O 1
ATOM 771 N N . ARG A 1 98 ? 8.260 -0.741 0.124 1.00 95.75 98 ARG A N 1
ATOM 772 C CA . ARG A 1 98 ? 7.266 0.253 0.511 1.00 95.75 98 ARG A CA 1
ATOM 773 C C . ARG A 1 98 ? 6.189 -0.403 1.376 1.00 95.75 98 ARG A C 1
ATOM 775 O O . ARG A 1 98 ? 5.480 -1.285 0.902 1.00 95.75 98 ARG A O 1
ATOM 782 N N . LYS A 1 99 ? 6.067 0.076 2.619 1.00 95.94 99 LYS A N 1
ATOM 783 C CA . LYS A 1 99 ? 5.064 -0.353 3.606 1.00 95.94 99 LYS A CA 1
ATOM 784 C C . LYS A 1 99 ? 4.218 0.805 4.082 1.00 95.94 99 LYS A C 1
ATOM 786 O O . LYS A 1 99 ? 4.785 1.890 4.223 1.00 95.94 99 LYS A O 1
ATOM 791 N N . GLN A 1 100 ? 2.926 0.588 4.322 1.00 95.69 100 GLN A N 1
ATOM 792 C CA . GLN A 1 100 ? 2.034 1.625 4.843 1.00 95.69 100 GLN A CA 1
ATOM 793 C C . GLN A 1 100 ? 2.541 2.107 6.208 1.00 95.69 100 GLN A C 1
ATOM 795 O O . GLN A 1 100 ? 2.882 1.287 7.064 1.00 95.69 100 GLN A O 1
ATOM 800 N N . THR A 1 101 ? 2.635 3.423 6.407 1.00 94.19 101 THR A N 1
ATOM 801 C CA . THR A 1 101 ? 3.014 3.980 7.715 1.00 94.19 101 THR A CA 1
ATOM 802 C C . THR A 1 101 ? 1.801 4.072 8.639 1.00 94.19 101 THR A C 1
ATOM 804 O O . THR A 1 101 ? 0.656 3.984 8.201 1.00 94.19 101 THR A O 1
ATOM 807 N N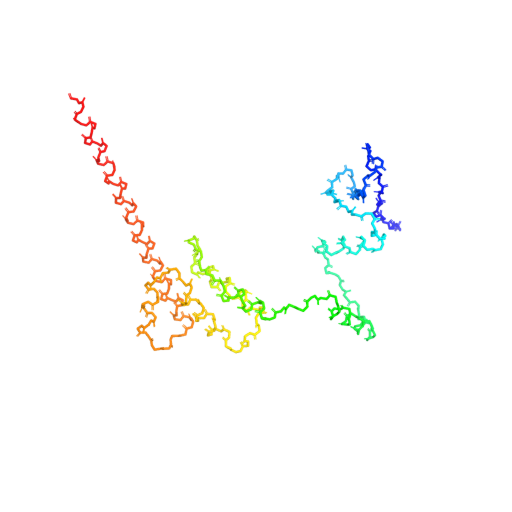 . ASP A 1 102 ? 2.035 4.234 9.943 1.00 90.19 102 ASP A N 1
ATOM 808 C CA . ASP A 1 102 ? 0.949 4.198 10.924 1.00 90.19 102 ASP A CA 1
ATOM 809 C C . ASP A 1 102 ? -0.079 5.323 10.780 1.00 90.19 102 ASP A C 1
ATOM 811 O O . ASP A 1 102 ? -1.258 5.092 11.063 1.00 90.19 102 ASP A O 1
ATOM 815 N N . ASP A 1 103 ? 0.375 6.485 10.318 1.00 91.06 103 ASP A N 1
ATOM 816 C CA . ASP A 1 103 ? -0.418 7.706 10.154 1.00 91.06 103 ASP A CA 1
ATOM 817 C C . ASP A 1 103 ? -0.870 7.935 8.701 1.00 91.06 103 ASP A C 1
ATOM 819 O O . ASP A 1 103 ? -1.388 8.998 8.364 1.00 91.06 103 ASP A O 1
ATOM 823 N N . GLU A 1 104 ? -0.638 6.967 7.814 1.00 93.25 104 GLU A N 1
ATOM 824 C CA . GLU A 1 104 ? -0.941 7.089 6.390 1.00 93.25 104 GLU A CA 1
ATOM 825 C C . GLU A 1 104 ? -2.283 6.446 6.036 1.00 93.25 104 GLU A C 1
ATOM 827 O O . GLU A 1 104 ? -2.543 5.283 6.364 1.00 93.25 104 GLU A O 1
ATOM 832 N N . SER A 1 105 ? -3.112 7.193 5.300 1.00 94.25 105 SER A N 1
ATOM 833 C CA . SER A 1 105 ? -4.375 6.685 4.770 1.00 94.25 105 SER A CA 1
ATOM 834 C C . SER A 1 105 ? -4.152 5.654 3.662 1.00 94.25 105 SER A C 1
ATOM 836 O O . SER A 1 105 ? -3.121 5.637 2.980 1.00 94.25 105 SER A O 1
ATOM 838 N N . ILE A 1 106 ? -5.149 4.806 3.424 1.00 94.75 106 ILE A N 1
ATOM 839 C CA . ILE A 1 106 ? -5.104 3.841 2.316 1.00 94.75 106 ILE A CA 1
ATOM 840 C C . ILE A 1 106 ? -4.921 4.537 0.960 1.00 94.75 106 ILE A C 1
ATOM 842 O O . ILE A 1 106 ? -4.194 4.034 0.100 1.00 94.75 106 ILE A O 1
ATOM 846 N N . GLU A 1 107 ? -5.559 5.690 0.754 1.00 94.81 107 GLU A N 1
ATOM 847 C CA . GLU A 1 107 ? -5.475 6.437 -0.507 1.00 94.81 107 GLU A CA 1
ATOM 848 C C . GLU A 1 107 ? -4.067 6.984 -0.759 1.00 94.81 107 GLU A C 1
ATOM 850 O O . GLU A 1 107 ? -3.537 6.857 -1.870 1.00 94.81 107 GLU A O 1
ATOM 855 N N . ASP A 1 108 ? -3.434 7.529 0.278 1.00 95.88 108 ASP A N 1
ATOM 856 C CA . ASP A 1 108 ? -2.065 8.041 0.210 1.00 95.88 108 ASP A CA 1
ATOM 857 C C . ASP A 1 108 ? -1.069 6.913 -0.067 1.00 95.88 108 ASP A C 1
ATOM 859 O O . ASP A 1 108 ? -0.205 7.035 -0.945 1.00 95.88 108 ASP A O 1
ATOM 863 N N . PHE A 1 109 ? -1.249 5.770 0.601 1.00 96.44 109 PHE A N 1
ATOM 864 C CA . PHE A 1 109 ? -0.397 4.602 0.413 1.00 96.44 109 PHE A CA 1
ATOM 865 C C . PHE A 1 109 ? -0.426 4.103 -1.035 1.00 96.44 109 PHE A C 1
ATOM 867 O O . PHE A 1 109 ? 0.619 3.900 -1.660 1.00 96.44 109 PHE A O 1
ATOM 874 N N . VAL A 1 110 ? -1.620 3.967 -1.610 1.00 95.75 110 VAL A N 1
ATOM 875 C CA . VAL A 1 110 ? -1.807 3.511 -2.996 1.00 95.75 110 VAL A CA 1
ATOM 876 C C . VAL A 1 110 ? -1.261 4.533 -3.986 1.00 95.75 110 VAL A C 1
ATOM 878 O O . VAL A 1 110 ? -0.624 4.163 -4.974 1.00 95.75 110 VAL A O 1
ATOM 881 N N . THR A 1 111 ? -1.439 5.823 -3.707 1.00 96.19 111 THR A N 1
ATOM 882 C CA . THR A 1 111 ? -0.866 6.905 -4.518 1.00 96.19 111 THR A CA 1
ATOM 883 C C . THR A 1 111 ? 0.663 6.844 -4.515 1.00 96.19 111 THR A C 1
ATOM 885 O O . THR A 1 111 ? 1.301 6.953 -5.568 1.00 96.19 111 THR A O 1
ATOM 888 N N . ALA A 1 112 ? 1.273 6.598 -3.356 1.00 95.50 112 ALA A N 1
ATOM 889 C CA . ALA A 1 112 ? 2.715 6.423 -3.236 1.00 95.50 112 ALA A CA 1
ATOM 890 C C . ALA A 1 112 ? 3.212 5.167 -3.972 1.00 95.50 112 ALA A C 1
ATOM 892 O O . ALA A 1 112 ? 4.237 5.231 -4.657 1.00 95.50 112 ALA A O 1
ATOM 893 N N . LEU A 1 113 ? 2.482 4.049 -3.889 1.00 96.06 113 LEU A N 1
ATOM 894 C CA . LEU A 1 113 ? 2.785 2.828 -4.642 1.00 96.06 113 LEU A CA 1
ATOM 895 C C . L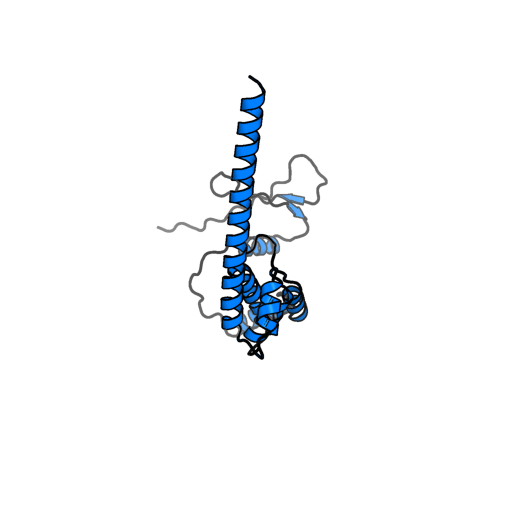EU A 1 113 ? 2.731 3.072 -6.153 1.00 96.06 113 LEU A C 1
ATOM 897 O O . LEU A 1 113 ? 3.682 2.725 -6.851 1.00 96.06 113 LEU A O 1
ATOM 901 N N . ARG A 1 114 ? 1.682 3.736 -6.657 1.00 95.25 114 ARG A N 1
ATOM 902 C CA . ARG A 1 114 ? 1.552 4.113 -8.077 1.00 95.25 114 ARG A CA 1
ATOM 903 C C . ARG A 1 114 ? 2.718 4.987 -8.542 1.00 95.25 114 ARG A C 1
ATOM 905 O O . ARG A 1 114 ? 3.265 4.771 -9.624 1.00 95.25 114 ARG A O 1
ATOM 912 N N . LYS A 1 115 ? 3.150 5.936 -7.706 1.00 93.19 115 LYS A N 1
ATOM 913 C CA . LYS A 1 115 ? 4.300 6.802 -7.998 1.00 93.19 115 LYS A CA 1
ATOM 914 C C . LYS A 1 115 ? 5.601 6.006 -8.115 1.00 93.19 115 LYS A C 1
ATOM 916 O O . LYS A 1 115 ? 6.348 6.221 -9.064 1.00 93.19 115 LYS A O 1
ATOM 921 N N . LEU A 1 116 ? 5.864 5.077 -7.198 1.00 92.50 116 LEU A N 1
ATOM 922 C CA . LEU A 1 116 ? 7.055 4.218 -7.256 1.00 92.50 116 LEU A CA 1
ATOM 923 C C . LEU A 1 116 ? 6.997 3.234 -8.427 1.00 92.50 116 LEU A C 1
ATOM 925 O O . LEU A 1 116 ? 7.996 2.993 -9.094 1.00 92.50 116 LEU A O 1
ATOM 929 N N . ALA A 1 117 ? 5.819 2.699 -8.724 1.00 93.06 117 ALA A N 1
ATOM 930 C CA . ALA A 1 117 ? 5.641 1.747 -9.808 1.00 93.06 117 ALA A CA 1
ATOM 931 C C . ALA A 1 117 ? 5.906 2.363 -11.198 1.00 93.06 117 ALA A C 1
ATOM 933 O O . ALA A 1 117 ? 6.363 1.662 -12.102 1.00 93.06 117 ALA A O 1
ATOM 934 N N . SER A 1 118 ? 5.719 3.682 -11.351 1.00 90.00 118 SER A N 1
ATOM 935 C CA . SER A 1 118 ? 6.005 4.410 -12.598 1.00 90.00 118 SER A CA 1
ATOM 936 C C . SER A 1 118 ? 7.472 4.325 -13.050 1.00 90.00 118 SER A C 1
ATOM 938 O O . SER A 1 118 ? 7.746 4.365 -14.248 1.00 90.00 118 SER A O 1
ATOM 940 N N . SER A 1 119 ? 8.416 4.153 -12.117 1.00 86.12 119 SER A N 1
ATOM 941 C CA . SER A 1 119 ? 9.851 4.019 -12.408 1.00 86.12 119 SER A CA 1
ATOM 942 C C . SER A 1 119 ? 10.330 2.564 -12.516 1.00 86.12 119 SER A C 1
ATOM 944 O O . SER A 1 119 ? 11.493 2.332 -12.846 1.00 86.12 119 SER A O 1
ATOM 946 N N . CYS A 1 120 ? 9.460 1.578 -12.263 1.00 86.38 120 CYS A N 1
ATOM 947 C CA . CYS A 1 120 ? 9.825 0.156 -12.203 1.00 86.38 120 CYS A CA 1
ATOM 948 C C . CYS A 1 120 ? 9.613 -0.617 -13.519 1.00 86.38 120 CYS A C 1
ATOM 950 O O . CYS A 1 120 ? 10.004 -1.777 -13.610 1.00 86.38 120 CYS A O 1
ATOM 952 N N . ASN A 1 121 ? 9.018 0.009 -14.542 1.00 86.81 121 ASN A N 1
ATOM 953 C CA . ASN A 1 121 ? 8.755 -0.598 -15.855 1.00 86.81 121 ASN A CA 1
ATOM 954 C C . ASN A 1 121 ? 7.978 -1.936 -15.787 1.00 86.81 121 ASN A C 1
ATOM 956 O O . ASN A 1 121 ? 8.377 -2.927 -16.396 1.00 86.81 121 ASN A O 1
ATOM 960 N N . PHE A 1 122 ? 6.869 -1.975 -15.037 1.00 87.94 122 PHE A N 1
ATOM 961 C CA . PHE A 1 122 ? 6.048 -3.187 -14.869 1.00 87.94 122 PHE A CA 1
ATOM 962 C C . PHE A 1 122 ? 5.153 -3.540 -16.069 1.00 87.94 122 PHE A C 1
ATOM 964 O O . PHE A 1 122 ? 4.656 -4.663 -16.137 1.00 87.94 122 PHE A O 1
ATOM 971 N N . GLY A 1 123 ? 4.965 -2.619 -17.020 1.00 90.44 123 GLY A N 1
ATOM 972 C CA . GLY A 1 123 ? 4.146 -2.853 -18.212 1.00 90.44 123 GLY A CA 1
ATOM 973 C C . GLY A 1 123 ? 2.680 -3.133 -17.870 1.00 90.44 123 GLY A C 1
ATOM 974 O O . GLY A 1 123 ? 2.091 -2.441 -17.042 1.00 90.44 123 GLY A O 1
ATOM 975 N N . GLU A 1 124 ? 2.106 -4.153 -18.504 1.00 91.12 124 GLU A N 1
ATOM 976 C CA . GLU A 1 124 ? 0.692 -4.539 -18.366 1.00 91.12 124 GLU A CA 1
ATOM 977 C C . GLU A 1 124 ? 0.342 -5.044 -16.957 1.00 91.12 124 GLU A C 1
ATOM 979 O O . GLU A 1 124 ? -0.773 -4.846 -16.485 1.00 91.12 124 GLU A O 1
ATOM 984 N N . ASN A 1 125 ? 1.320 -5.586 -16.226 1.00 91.62 125 ASN A N 1
ATOM 985 C CA . ASN A 1 125 ? 1.105 -6.167 -14.897 1.00 91.62 125 ASN A CA 1
ATOM 986 C C . ASN A 1 125 ? 1.175 -5.120 -13.769 1.00 91.62 125 ASN A C 1
ATOM 988 O O . ASN A 1 125 ? 1.312 -5.473 -12.598 1.00 91.62 125 ASN A O 1
ATOM 992 N N . LEU A 1 126 ? 1.136 -3.824 -14.093 1.00 93.12 126 LEU A N 1
ATOM 993 C CA . LEU A 1 126 ? 1.249 -2.731 -13.125 1.00 93.12 126 LEU A CA 1
ATOM 994 C C . LEU A 1 126 ? 0.206 -2.834 -12.001 1.00 93.12 126 LEU A C 1
ATOM 996 O O . LEU A 1 126 ? 0.563 -2.773 -10.825 1.00 93.12 126 LEU A O 1
ATOM 1000 N N . GLU A 1 127 ? -1.066 -3.001 -12.360 1.00 93.94 127 GLU A N 1
ATOM 1001 C CA . GLU A 1 127 ? -2.171 -3.051 -11.394 1.00 93.94 127 GLU A CA 1
ATOM 1002 C C . GLU A 1 127 ? -2.080 -4.296 -10.499 1.00 93.94 127 GLU A C 1
ATOM 1004 O O . GLU A 1 127 ? -2.272 -4.195 -9.289 1.00 93.94 127 GLU A O 1
ATOM 1009 N N . GLU A 1 128 ? -1.700 -5.449 -11.061 1.00 93.88 128 GLU A N 1
ATOM 1010 C CA . GLU A 1 128 ? -1.478 -6.690 -10.306 1.00 93.88 128 GLU A CA 1
ATOM 1011 C C . GLU A 1 128 ? -0.325 -6.542 -9.310 1.00 93.88 128 GLU A C 1
ATOM 1013 O O . GLU A 1 128 ? -0.452 -6.905 -8.143 1.00 93.88 128 GLU A O 1
ATOM 1018 N N . ARG A 1 129 ? 0.787 -5.924 -9.727 1.00 95.00 129 ARG A N 1
ATOM 1019 C CA . ARG A 1 129 ? 1.929 -5.675 -8.836 1.00 95.00 129 ARG A CA 1
ATOM 1020 C C . ARG A 1 129 ? 1.569 -4.745 -7.689 1.00 95.00 129 ARG A C 1
ATOM 1022 O O . ARG A 1 129 ? 2.000 -4.985 -6.563 1.00 95.00 129 ARG A O 1
ATOM 1029 N N . ILE A 1 130 ? 0.794 -3.694 -7.958 1.00 96.00 130 ILE A N 1
ATOM 1030 C CA . ILE A 1 130 ? 0.309 -2.776 -6.920 1.00 96.00 130 ILE A CA 1
ATOM 1031 C C . ILE A 1 130 ? -0.629 -3.509 -5.965 1.00 96.00 130 ILE A C 1
ATOM 1033 O O . ILE A 1 130 ? -0.483 -3.350 -4.756 1.00 96.00 130 ILE A O 1
ATOM 1037 N N . ARG A 1 131 ? -1.545 -4.330 -6.486 1.00 95.00 131 ARG A N 1
ATOM 1038 C CA . ARG A 1 131 ? -2.465 -5.144 -5.685 1.00 95.00 131 ARG A CA 1
ATOM 1039 C C . ARG A 1 131 ? -1.715 -6.066 -4.733 1.00 95.00 131 ARG A C 1
ATOM 1041 O O . ARG A 1 131 ? -1.985 -6.047 -3.533 1.00 95.00 131 ARG A O 1
ATOM 1048 N N . ASP A 1 132 ? -0.767 -6.835 -5.252 1.00 93.69 132 ASP A N 1
ATOM 1049 C CA . ASP A 1 132 ? -0.036 -7.827 -4.468 1.00 93.69 132 ASP A CA 1
ATOM 1050 C C . ASP A 1 132 ? 0.836 -7.141 -3.402 1.00 93.69 132 ASP A C 1
ATOM 1052 O O . ASP A 1 132 ? 0.838 -7.542 -2.238 1.00 93.69 132 ASP A O 1
ATOM 1056 N N . GLN A 1 133 ? 1.511 -6.043 -3.763 1.00 95.31 133 GLN A N 1
ATOM 1057 C CA . GLN A 1 133 ? 2.300 -5.252 -2.814 1.00 95.31 133 GLN A CA 1
ATOM 1058 C C . GLN A 1 133 ? 1.425 -4.607 -1.734 1.00 95.31 133 GLN A C 1
ATOM 1060 O O . GLN A 1 133 ? 1.782 -4.623 -0.555 1.00 95.31 133 GLN A O 1
ATOM 1065 N N . PHE A 1 134 ? 0.274 -4.053 -2.119 1.00 95.62 134 PHE A N 1
ATOM 1066 C CA . PHE A 1 134 ? -0.685 -3.471 -1.187 1.00 95.62 134 PHE A CA 1
ATOM 1067 C C . PHE A 1 134 ? -1.174 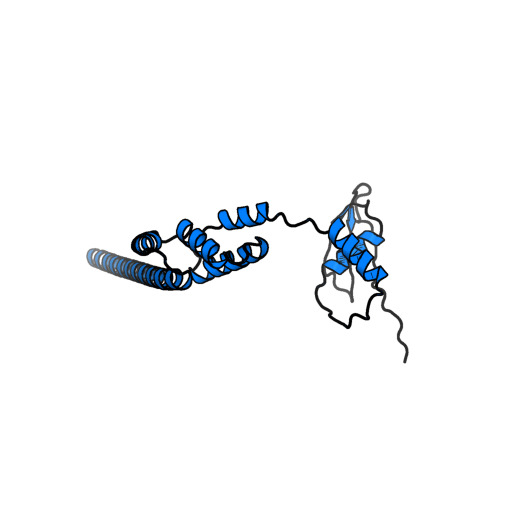-4.518 -0.187 1.00 95.62 134 PHE A C 1
ATOM 1069 O O . PHE A 1 134 ? -1.181 -4.270 1.014 1.00 95.62 134 PHE A O 1
ATOM 1076 N N . MET A 1 135 ? -1.537 -5.705 -0.669 1.00 92.56 135 MET A N 1
ATOM 1077 C CA . MET A 1 135 ? -2.009 -6.796 0.175 1.00 92.56 135 MET A CA 1
ATOM 1078 C C . MET A 1 135 ? -0.951 -7.236 1.194 1.00 92.56 135 MET A C 1
ATOM 1080 O O . MET A 1 135 ? -1.283 -7.448 2.361 1.00 92.56 135 MET A O 1
ATOM 1084 N N . LEU A 1 136 ? 0.312 -7.349 0.776 1.00 92.19 136 LEU A N 1
ATOM 1085 C CA . LEU A 1 136 ? 1.413 -7.752 1.654 1.00 92.19 136 LEU A CA 1
ATOM 1086 C C . LEU A 1 136 ? 1.716 -6.714 2.738 1.00 92.19 136 LEU A C 1
ATOM 1088 O O . LEU A 1 136 ? 1.997 -7.087 3.875 1.00 92.19 136 LEU A O 1
ATOM 1092 N N . GLU A 1 137 ? 1.662 -5.429 2.392 1.00 95.31 137 GLU A N 1
ATOM 1093 C CA . GLU A 1 137 ? 2.217 -4.355 3.222 1.00 95.31 137 GLU A CA 1
ATOM 1094 C C . GLU A 1 137 ? 1.174 -3.352 3.749 1.00 95.31 137 GLU A C 1
ATOM 1096 O O . GLU A 1 137 ? 1.527 -2.280 4.252 1.00 95.31 137 GLU A O 1
ATOM 1101 N N . CYS A 1 138 ? -0.114 -3.692 3.655 1.00 93.94 138 CYS A N 1
ATOM 1102 C CA . CYS A 1 138 ? -1.192 -2.956 4.309 1.00 93.94 138 CYS A CA 1
ATOM 1103 C C . CYS A 1 138 ? -1.181 -3.196 5.827 1.00 93.94 138 CYS A C 1
ATOM 1105 O O . CYS A 1 138 ? -1.051 -4.332 6.305 1.00 93.94 138 CYS A O 1
ATOM 1107 N N . LYS A 1 139 ? -1.396 -2.110 6.578 1.00 92.88 139 LYS A N 1
ATOM 1108 C CA . LYS A 1 139 ? -1.427 -2.077 8.048 1.00 92.88 139 LYS A CA 1
ATOM 1109 C C . LYS A 1 139 ? -2.541 -2.935 8.652 1.00 92.88 139 LYS A C 1
ATOM 1111 O O . LYS A 1 139 ? -2.388 -3.480 9.741 1.00 92.88 139 LYS A O 1
ATOM 1116 N N . TYR A 1 140 ? -3.686 -3.022 7.983 1.00 91.56 140 TYR A N 1
ATOM 1117 C CA . TYR A 1 140 ? -4.876 -3.656 8.539 1.00 91.56 140 TYR A CA 1
ATOM 1118 C C . TYR A 1 140 ? -4.926 -5.145 8.180 1.00 91.56 140 TYR A C 1
ATOM 1120 O O . TYR A 1 140 ? -5.327 -5.504 7.074 1.00 91.56 140 TYR A O 1
ATOM 1128 N N . ASP A 1 141 ? -4.614 -6.027 9.134 1.00 92.06 141 ASP A N 1
ATOM 1129 C CA . ASP A 1 141 ? -4.693 -7.487 8.929 1.00 92.06 141 ASP A CA 1
ATOM 1130 C C . ASP A 1 141 ? -6.091 -7.949 8.478 1.00 92.06 141 ASP A C 1
ATOM 1132 O O . ASP A 1 141 ? -6.216 -8.828 7.629 1.00 92.06 141 ASP A O 1
ATOM 1136 N N . LYS A 1 142 ? -7.149 -7.271 8.945 1.00 91.81 142 LYS A N 1
ATOM 1137 C CA . LYS A 1 142 ? -8.538 -7.509 8.515 1.00 91.81 142 LYS A CA 1
ATOM 1138 C C . LYS A 1 142 ? -8.753 -7.362 7.009 1.00 91.81 142 LYS A C 1
ATOM 1140 O O . LYS A 1 142 ? -9.635 -8.010 6.455 1.00 91.81 142 LYS A O 1
ATOM 1145 N N . VAL A 1 143 ? -7.979 -6.497 6.349 1.00 92.94 143 VAL A N 1
ATOM 1146 C CA . VAL A 1 143 ? -8.026 -6.372 4.888 1.00 92.94 143 VAL A CA 1
ATOM 1147 C C . VAL A 1 143 ? -7.489 -7.655 4.267 1.00 92.94 143 VAL A C 1
ATOM 1149 O O . VAL A 1 143 ? -8.173 -8.244 3.441 1.00 92.94 143 VAL A O 1
ATOM 1152 N N . ARG A 1 144 ? -6.331 -8.154 4.718 1.00 92.81 144 ARG A N 1
ATOM 1153 C CA . ARG A 1 144 ? -5.768 -9.432 4.247 1.00 92.81 144 ARG A CA 1
ATOM 1154 C C . ARG A 1 144 ? -6.722 -10.605 4.464 1.00 92.81 144 ARG A C 1
ATOM 1156 O O . ARG A 1 144 ? -6.938 -11.369 3.530 1.00 92.81 144 ARG A O 1
ATOM 1163 N N . GLU A 1 145 ? -7.342 -10.704 5.637 1.00 92.00 145 GLU A N 1
ATOM 1164 C CA . GLU A 1 145 ? -8.340 -11.743 5.934 1.00 92.00 145 GLU A CA 1
ATOM 1165 C C . GLU A 1 145 ? -9.534 -11.696 4.968 1.00 92.00 145 GLU A C 1
ATOM 1167 O O . GLU A 1 145 ? -9.933 -12.724 4.420 1.00 92.00 145 GLU A O 1
ATOM 1172 N N . ALA A 1 146 ? -10.079 -10.501 4.713 1.00 90.44 146 ALA A N 1
ATOM 1173 C CA . ALA A 1 146 ? -11.190 -10.319 3.779 1.00 90.44 146 ALA A CA 1
ATOM 1174 C C . ALA A 1 146 ? -10.798 -10.636 2.326 1.00 90.44 146 ALA A C 1
ATOM 1176 O O . ALA A 1 146 ? -11.628 -11.112 1.550 1.00 90.44 146 ALA A O 1
ATOM 1177 N N . LEU A 1 147 ? -9.541 -10.384 1.956 1.00 90.06 147 LEU A N 1
ATOM 1178 C CA . LEU A 1 147 ? -9.019 -10.668 0.622 1.00 90.06 147 LEU A CA 1
ATOM 1179 C C . LEU A 1 147 ? -8.724 -12.151 0.406 1.00 90.06 147 LEU A C 1
ATOM 1181 O O . LEU A 1 147 ? -9.034 -12.652 -0.666 1.00 90.06 147 LEU A O 1
ATOM 1185 N N . TRP A 1 148 ? -8.202 -12.867 1.407 1.00 89.25 148 TRP A N 1
ATOM 1186 C CA . TRP A 1 148 ? -7.972 -14.317 1.320 1.00 89.25 148 TRP A CA 1
ATOM 1187 C C . TRP A 1 148 ? -9.256 -15.127 1.133 1.00 89.25 148 TRP A C 1
ATOM 1189 O O . TRP A 1 148 ? -9.208 -16.242 0.623 1.00 89.25 148 TRP A O 1
ATOM 1199 N N . ALA A 1 149 ? -10.404 -14.579 1.533 1.00 90.50 149 ALA A N 1
ATOM 1200 C CA . ALA A 1 149 ? -11.703 -15.198 1.291 1.00 90.50 149 ALA A CA 1
ATOM 1201 C C . ALA A 1 149 ? -12.187 -15.057 -0.167 1.00 90.50 149 ALA A C 1
ATOM 1203 O O . ALA A 1 149 ? -13.143 -15.726 -0.560 1.00 90.50 149 ALA A O 1
ATOM 1204 N N . LYS A 1 150 ? -11.567 -14.181 -0.966 1.00 88.50 150 LYS A N 1
ATOM 1205 C CA . LYS A 1 150 ? -11.863 -14.002 -2.392 1.00 88.50 150 LYS A CA 1
ATOM 1206 C C . LYS A 1 150 ? -10.856 -14.779 -3.246 1.00 88.50 150 LYS A C 1
ATOM 1208 O O . LYS A 1 150 ? -9.706 -14.922 -2.860 1.00 88.50 150 LYS A O 1
ATOM 1213 N N . ASN A 1 151 ? -11.289 -15.234 -4.425 1.00 84.25 151 ASN A N 1
ATOM 1214 C CA . ASN A 1 151 ? -10.421 -15.966 -5.356 1.00 84.25 151 ASN A CA 1
ATOM 1215 C C . ASN A 1 151 ? -9.396 -15.032 -6.023 1.00 84.25 151 ASN A C 1
ATOM 1217 O O . ASN A 1 151 ? -8.217 -15.113 -5.719 1.00 84.25 151 ASN A O 1
ATOM 1221 N N . ASP A 1 152 ? -9.858 -14.109 -6.873 1.00 87.44 152 ASP A N 1
ATOM 1222 C CA . ASP A 1 152 ? -8.988 -13.224 -7.660 1.00 87.44 152 ASP A CA 1
ATOM 1223 C C . ASP A 1 152 ? -9.558 -11.796 -7.700 1.00 87.44 152 ASP A C 1
ATOM 1225 O O . ASP A 1 152 ? -10.197 -11.400 -8.678 1.00 87.44 152 ASP A O 1
ATOM 1229 N N . PRO A 1 153 ? -9.398 -11.001 -6.626 1.00 91.94 153 PRO A N 1
ATOM 1230 C CA . PRO A 1 153 ? -9.911 -9.638 -6.608 1.00 91.94 153 PRO A CA 1
ATOM 1231 C C . PRO A 1 153 ? -9.086 -8.717 -7.523 1.00 91.94 153 PRO A C 1
ATOM 1233 O O . PRO A 1 153 ? -7.852 -8.784 -7.579 1.00 91.94 153 PRO A O 1
ATOM 1236 N N . SER A 1 154 ? -9.775 -7.813 -8.223 1.00 94.69 154 SER A N 1
ATOM 1237 C CA . SER A 1 154 ? -9.149 -6.693 -8.936 1.00 94.69 154 SER A CA 1
ATOM 1238 C C . SER A 1 154 ? -8.616 -5.648 -7.947 1.00 94.69 154 SER A C 1
ATOM 1240 O O . SER A 1 154 ? -9.052 -5.601 -6.794 1.00 94.69 154 SER A O 1
ATOM 1242 N N . LEU A 1 155 ? -7.683 -4.784 -8.373 1.00 93.56 155 LEU A N 1
ATOM 1243 C CA . LEU A 1 155 ? -7.169 -3.734 -7.485 1.00 93.56 155 LEU A CA 1
ATOM 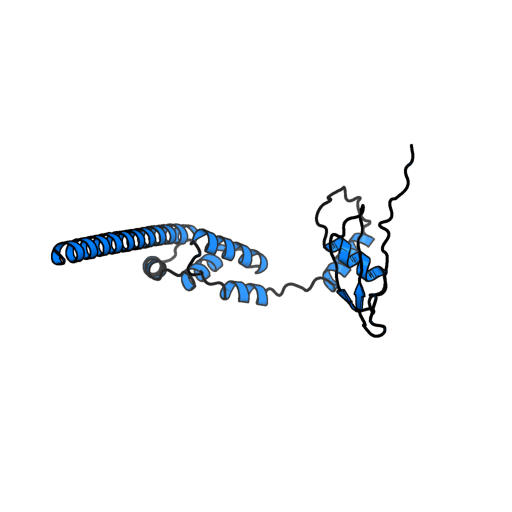1244 C C . LEU A 1 155 ? -8.300 -2.830 -6.971 1.00 93.56 155 LEU A C 1
ATOM 1246 O O . LEU A 1 155 ? -8.348 -2.542 -5.781 1.00 93.56 155 LEU A O 1
ATOM 1250 N N . ASP A 1 156 ? -9.244 -2.444 -7.826 1.00 94.50 156 ASP A N 1
ATOM 1251 C CA . ASP A 1 156 ? -10.366 -1.593 -7.423 1.00 94.50 156 ASP A CA 1
ATOM 1252 C C . ASP A 1 156 ? -11.234 -2.249 -6.341 1.00 94.50 156 ASP A C 1
ATOM 1254 O O . ASP A 1 156 ? -11.592 -1.605 -5.352 1.00 94.50 156 ASP A O 1
ATOM 1258 N N . GLU A 1 157 ? -11.511 -3.551 -6.462 1.00 93.56 157 GLU A N 1
ATOM 1259 C CA . GLU A 1 157 ? -12.220 -4.299 -5.420 1.00 93.56 157 GLU A CA 1
ATOM 1260 C C . GLU A 1 157 ? -11.453 -4.329 -4.099 1.00 93.56 157 GLU A C 1
ATOM 1262 O O . GLU A 1 157 ? -12.054 -4.160 -3.033 1.00 93.56 157 GLU A O 1
ATOM 1267 N N . VAL A 1 158 ? -10.135 -4.531 -4.162 1.00 94.62 158 VAL A N 1
ATOM 1268 C CA . VAL A 1 158 ? -9.261 -4.505 -2.985 1.00 94.62 158 VAL A CA 1
ATOM 1269 C C . VAL A 1 158 ? -9.358 -3.156 -2.279 1.00 94.62 158 VAL A C 1
ATOM 1271 O O . VAL A 1 158 ? -9.530 -3.111 -1.061 1.00 94.62 158 VAL A O 1
ATOM 1274 N N . LEU A 1 159 ? -9.308 -2.058 -3.034 1.00 95.06 159 LEU A N 1
ATOM 1275 C CA . LEU A 1 159 ? -9.374 -0.707 -2.482 1.00 95.06 159 LEU A CA 1
ATOM 1276 C C . LEU A 1 159 ? -10.725 -0.406 -1.832 1.00 95.06 159 LEU A C 1
ATOM 1278 O O . LEU A 1 159 ? -10.759 0.218 -0.773 1.00 95.06 159 LEU A O 1
ATOM 1282 N N . ILE A 1 160 ? -11.830 -0.872 -2.417 1.00 95.19 160 ILE A N 1
ATOM 1283 C CA . ILE A 1 160 ? -13.168 -0.708 -1.829 1.00 95.19 160 ILE A CA 1
ATOM 1284 C C . ILE A 1 160 ? -13.239 -1.398 -0.463 1.00 95.19 160 ILE A C 1
ATOM 1286 O O . ILE A 1 160 ? -13.656 -0.779 0.519 1.00 95.19 160 ILE A O 1
ATOM 1290 N N . ILE A 1 161 ? -12.795 -2.655 -0.383 1.00 94.12 161 ILE A N 1
ATOM 1291 C CA . ILE A 1 161 ? -12.781 -3.424 0.870 1.00 94.12 161 ILE A CA 1
ATOM 1292 C C . ILE A 1 161 ? -11.885 -2.734 1.896 1.00 94.12 161 ILE A C 1
ATOM 1294 O O . ILE A 1 161 ? -12.267 -2.558 3.053 1.00 94.12 161 ILE A O 1
ATOM 1298 N N . ALA A 1 162 ? -10.701 -2.302 1.470 1.00 95.25 162 ALA A N 1
ATOM 1299 C CA . ALA A 1 162 ? -9.734 -1.700 2.365 1.00 95.25 162 ALA A CA 1
ATOM 1300 C C . ALA A 1 162 ? -10.264 -0.388 2.972 1.00 95.25 162 ALA A C 1
ATOM 1302 O O . ALA A 1 162 ? -10.211 -0.222 4.192 1.00 95.25 162 ALA A O 1
ATOM 1303 N N . LYS A 1 163 ? -10.887 0.484 2.167 1.00 95.06 163 LYS A N 1
ATOM 1304 C CA . LYS A 1 163 ? -11.539 1.717 2.652 1.00 95.06 163 LYS A CA 1
ATOM 1305 C C . LYS A 1 163 ? -12.669 1.437 3.646 1.00 95.06 163 LYS A C 1
ATOM 1307 O O . LYS A 1 163 ? -12.816 2.148 4.638 1.00 95.06 163 LYS A O 1
ATOM 1312 N N 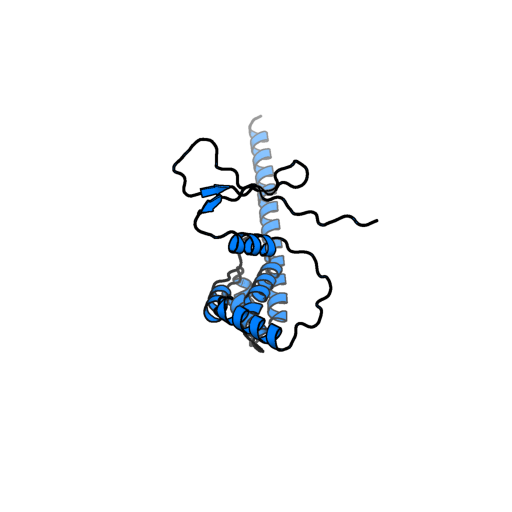. GLN A 1 164 ? -13.462 0.387 3.421 1.00 95.25 164 GLN A N 1
ATOM 1313 C CA . GLN A 1 164 ? -14.518 -0.015 4.360 1.00 95.25 164 GLN A CA 1
ATOM 1314 C C . GLN A 1 164 ? -13.942 -0.468 5.707 1.00 95.25 164 GLN A C 1
ATOM 1316 O O . GLN A 1 164 ? -14.483 -0.125 6.767 1.00 95.25 164 GLN A O 1
ATOM 1321 N N . VAL A 1 165 ? -12.839 -1.219 5.677 1.00 94.50 165 VAL A N 1
ATOM 1322 C CA . VAL A 1 165 ? -12.140 -1.669 6.886 1.00 94.50 165 VAL A CA 1
ATOM 1323 C C . VAL A 1 165 ? -11.527 -0.483 7.626 1.00 94.50 165 VAL A C 1
ATOM 1325 O O . VAL A 1 165 ? -11.747 -0.364 8.828 1.00 94.50 165 VAL A O 1
ATOM 1328 N N . GLU A 1 166 ? -10.827 0.414 6.935 1.00 94.06 166 GLU A N 1
ATOM 1329 C CA . GLU A 1 166 ? -10.246 1.633 7.517 1.00 94.06 166 GLU A CA 1
ATOM 1330 C C . GLU A 1 166 ? -11.310 2.494 8.199 1.00 94.06 166 GLU A C 1
ATOM 1332 O O . GLU A 1 166 ? -11.166 2.840 9.374 1.00 94.06 166 GLU A O 1
ATOM 1337 N N . HIS A 1 167 ? -12.430 2.750 7.520 1.00 94.00 167 HIS A N 1
ATOM 1338 C CA . HIS A 1 167 ? -13.549 3.488 8.099 1.00 94.00 167 HIS A CA 1
ATOM 1339 C C . HIS A 1 167 ? -14.104 2.799 9.356 1.00 94.00 167 HIS A C 1
ATOM 1341 O O . HIS A 1 167 ? -14.315 3.439 10.389 1.00 94.00 167 HIS A O 1
ATOM 1347 N N . SER A 1 168 ? -14.307 1.480 9.300 1.00 94.31 168 SER A N 1
ATOM 1348 C CA . SER A 1 168 ? -14.812 0.703 10.438 1.00 94.31 168 SER A CA 1
ATOM 1349 C C . SER A 1 168 ? -13.846 0.736 11.624 1.00 94.31 168 SER A C 1
ATOM 1351 O O . SER A 1 168 ? -14.269 0.907 12.767 1.00 94.31 168 SER A O 1
ATOM 1353 N N . MET A 1 169 ? -12.544 0.610 11.366 1.00 92.56 169 MET A N 1
ATOM 1354 C CA . MET A 1 169 ? -11.506 0.659 12.395 1.00 92.56 169 MET A CA 1
ATOM 1355 C C . MET A 1 169 ? -11.404 2.052 13.022 1.00 92.56 169 MET A C 1
ATOM 1357 O O . MET A 1 169 ? -11.404 2.159 14.249 1.00 92.56 169 MET A O 1
ATOM 1361 N N . SER A 1 170 ? -11.430 3.109 12.207 1.00 91.44 170 SER A N 1
ATOM 1362 C CA . SER A 1 170 ? -11.458 4.499 12.675 1.00 91.44 170 SER A CA 1
ATOM 1363 C C . SER A 1 170 ? -12.690 4.783 13.542 1.00 91.44 170 SER A C 1
ATOM 1365 O O . SER A 1 170 ? -12.581 5.336 14.639 1.00 91.44 170 SER A O 1
ATOM 1367 N N . CYS A 1 171 ? -13.872 4.315 13.123 1.00 92.25 171 CYS A N 1
ATOM 1368 C CA . CYS A 1 171 ? -15.099 4.434 13.910 1.00 92.25 171 CYS A CA 1
ATOM 1369 C C . CYS A 1 171 ? -14.970 3.744 15.281 1.00 92.25 171 CYS A C 1
ATOM 1371 O O . CYS A 1 171 ? -15.280 4.343 16.314 1.00 92.25 171 CYS A O 1
ATOM 1373 N N . ILE A 1 172 ? -14.450 2.512 15.316 1.00 92.00 172 ILE A N 1
ATOM 1374 C CA . ILE A 1 172 ? -14.235 1.757 16.560 1.00 92.00 172 ILE A CA 1
ATOM 1375 C C . ILE A 1 172 ? -13.249 2.480 17.486 1.00 92.00 172 ILE A C 1
ATOM 1377 O O . ILE A 1 172 ? -13.479 2.544 18.697 1.00 92.00 172 ILE A O 1
ATOM 1381 N N . GLU A 1 173 ? -12.159 3.028 16.952 1.00 90.62 173 GLU A N 1
ATOM 1382 C CA . GLU A 1 173 ? -11.190 3.791 17.740 1.00 90.62 173 GLU A CA 1
ATOM 1383 C C . GLU A 1 173 ? -11.797 5.057 18.339 1.00 90.62 173 GLU A C 1
ATOM 1385 O O . GLU A 1 173 ? -11.601 5.326 19.527 1.00 90.62 173 GLU A O 1
ATOM 1390 N N . ASN A 1 174 ? -12.581 5.799 17.559 1.00 92.69 174 ASN A N 1
ATOM 1391 C CA . ASN A 1 174 ? -13.269 6.994 18.038 1.00 92.69 174 ASN A CA 1
ATOM 1392 C C . ASN A 1 174 ? -14.259 6.652 19.158 1.00 92.69 174 ASN A C 1
ATOM 1394 O O . ASN A 1 174 ? -14.226 7.281 20.215 1.00 92.69 174 ASN A O 1
ATOM 1398 N N . LEU A 1 175 ? -15.053 5.587 18.998 1.00 93.75 175 LEU A N 1
ATOM 1399 C CA . LEU A 1 175 ? -15.964 5.107 20.044 1.00 93.75 175 LEU A CA 1
ATOM 1400 C C . LEU A 1 175 ? -15.223 4.696 21.327 1.00 93.75 175 LEU A C 1
ATOM 1402 O O . LEU A 1 175 ? -15.690 4.983 22.431 1.00 93.75 175 LEU A O 1
ATOM 1406 N N . ARG A 1 176 ? -14.058 4.044 21.208 1.00 92.75 176 ARG A N 1
ATOM 1407 C CA . ARG A 1 176 ? -13.211 3.685 22.361 1.00 92.75 176 ARG A CA 1
ATOM 1408 C C . ARG A 1 176 ? -12.674 4.926 23.072 1.00 92.75 176 ARG A C 1
ATOM 1410 O O . ARG A 1 176 ? -12.753 4.995 24.297 1.00 92.75 176 ARG A O 1
ATOM 1417 N N . LYS A 1 177 ? -12.182 5.918 22.324 1.00 91.50 177 LYS A N 1
ATOM 1418 C CA . LYS A 1 177 ? -11.705 7.196 22.878 1.00 91.50 177 LYS A CA 1
ATOM 1419 C C . LYS A 1 177 ? -12.830 7.926 23.615 1.00 91.50 177 LYS A C 1
ATOM 1421 O O . LYS A 1 177 ? -12.652 8.271 24.780 1.00 91.50 177 LYS A O 1
ATOM 1426 N N . SER A 1 178 ? -14.005 8.076 22.996 1.00 89.94 178 SER A N 1
ATOM 1427 C CA . SER A 1 178 ? -15.175 8.709 23.625 1.00 89.94 178 SER A CA 1
ATOM 1428 C C . SER A 1 178 ? -15.613 7.990 24.904 1.00 89.94 178 SER A C 1
ATOM 1430 O O . SER A 1 178 ? -15.913 8.643 25.903 1.00 89.94 178 SER A O 1
ATOM 1432 N N . ARG A 1 179 ? -15.592 6.650 24.917 1.00 91.25 179 ARG A N 1
ATOM 1433 C CA . ARG A 1 179 ? -15.890 5.856 26.119 1.00 91.25 179 ARG A CA 1
ATOM 1434 C C . ARG A 1 179 ? -14.892 6.116 27.247 1.00 91.25 179 ARG A C 1
ATOM 1436 O O . ARG A 1 179 ? -15.308 6.314 28.385 1.00 91.25 179 ARG A O 1
ATOM 1443 N N . ASN A 1 180 ? -13.596 6.140 26.939 1.00 90.38 180 ASN A N 1
ATOM 1444 C CA . ASN A 1 180 ? -12.550 6.379 27.936 1.00 90.38 180 ASN A CA 1
ATOM 1445 C C . ASN A 1 180 ? -12.673 7.775 28.562 1.00 90.38 180 ASN A C 1
ATOM 1447 O O . ASN A 1 180 ? -12.503 7.923 29.770 1.00 90.38 180 ASN A O 1
ATOM 1451 N N . VAL A 1 181 ? -13.028 8.785 27.760 1.00 88.00 181 VAL A N 1
ATOM 1452 C CA . VAL A 1 181 ? -13.302 10.142 28.257 1.00 88.00 181 VAL A CA 1
ATOM 1453 C C . VAL A 1 181 ? -14.497 10.137 29.212 1.00 88.00 181 VAL A C 1
ATOM 1455 O O . VAL A 1 181 ? -14.382 10.656 30.319 1.00 88.00 181 VAL A O 1
ATOM 1458 N N . ALA A 1 182 ? -15.609 9.496 28.837 1.00 85.62 182 ALA A N 1
ATOM 1459 C CA . ALA A 1 182 ? -16.800 9.417 29.687 1.00 85.62 182 ALA A CA 1
ATOM 1460 C C . ALA A 1 182 ? -16.522 8.722 31.035 1.00 85.62 182 ALA A C 1
ATOM 1462 O O . ALA A 1 182 ? -16.936 9.221 32.080 1.00 85.62 182 ALA A O 1
ATOM 1463 N N . MET A 1 183 ? -15.765 7.619 31.030 1.00 80.44 183 MET A N 1
ATOM 1464 C CA . MET A 1 183 ? -15.361 6.926 32.260 1.00 80.44 183 MET A CA 1
ATOM 1465 C C . MET A 1 183 ? -14.458 7.788 33.151 1.00 80.44 183 MET A C 1
ATOM 1467 O O . MET A 1 183 ? -14.598 7.770 34.374 1.00 80.44 183 MET A O 1
ATOM 1471 N N . ASN A 1 184 ? -13.535 8.550 32.556 1.00 82.00 184 ASN A N 1
ATOM 1472 C CA . ASN A 1 184 ? -12.621 9.395 33.320 1.00 82.00 184 ASN A CA 1
ATOM 1473 C C . ASN A 1 184 ? -13.349 10.581 33.974 1.00 82.00 184 ASN A C 1
ATOM 1475 O O . ASN A 1 184 ? -13.036 10.922 35.109 1.00 82.00 184 ASN A O 1
ATOM 1479 N N . VAL A 1 185 ? -14.351 11.165 33.304 1.00 83.94 185 VAL A N 1
ATOM 1480 C CA . VAL A 1 185 ? -15.201 12.224 33.883 1.00 83.94 185 VAL A CA 1
ATOM 1481 C C . VAL A 1 185 ? -15.983 11.694 35.092 1.00 83.94 185 VAL A C 1
ATOM 1483 O O . VAL A 1 185 ? -15.886 12.257 36.178 1.00 83.94 185 VAL A O 1
ATOM 1486 N N . GLN A 1 186 ? -16.639 10.536 34.964 1.00 78.56 186 GLN A N 1
ATOM 1487 C CA . GLN A 1 186 ? -17.388 9.916 36.071 1.00 78.56 186 GLN A CA 1
ATOM 1488 C C . GLN A 1 186 ? -16.503 9.581 37.289 1.00 78.56 186 GLN A C 1
ATOM 1490 O O . GLN A 1 186 ? -16.914 9.724 38.446 1.00 78.56 186 GLN A O 1
ATOM 1495 N N . ALA A 1 187 ? -15.263 9.147 37.051 1.00 75.19 187 ALA A N 1
ATOM 1496 C CA . ALA A 1 187 ? -14.293 8.867 38.109 1.00 75.19 187 ALA A CA 1
ATOM 1497 C C . ALA A 1 187 ? -13.795 10.133 38.840 1.00 75.19 187 ALA A C 1
ATOM 1499 O O . ALA A 1 187 ? -13.350 10.045 39.986 1.00 75.19 187 ALA A O 1
ATOM 1500 N N . LEU A 1 188 ? -13.841 11.303 38.198 1.00 71.38 188 LEU A N 1
ATOM 1501 C CA . LEU A 1 188 ? -13.512 12.585 38.829 1.00 71.38 188 LEU A CA 1
ATOM 1502 C C . LEU A 1 188 ? -14.684 13.102 39.673 1.00 71.38 188 LEU A C 1
ATOM 1504 O O . LEU A 1 188 ? -14.474 13.527 40.812 1.00 71.38 188 LEU A O 1
ATOM 1508 N N . ASP A 1 189 ? -15.912 12.974 39.173 1.00 71.75 189 ASP A N 1
ATOM 1509 C CA . ASP A 1 189 ? -17.120 13.407 39.886 1.00 71.75 189 ASP A CA 1
ATOM 1510 C C . ASP A 1 189 ? -17.302 12.628 41.202 1.00 71.75 189 ASP A C 1
ATOM 1512 O O . ASP A 1 189 ? -17.525 13.203 42.268 1.00 71.75 189 ASP A O 1
ATOM 1516 N N . THR A 1 190 ? -17.085 11.310 41.171 1.00 70.38 190 THR A N 1
ATOM 1517 C CA . THR A 1 190 ? -17.144 10.444 42.366 1.00 70.38 190 THR A CA 1
ATOM 1518 C C . THR A 1 190 ? -16.070 10.754 43.413 1.00 70.38 190 THR A C 1
ATOM 1520 O O . THR A 1 190 ? -16.340 10.676 44.612 1.00 70.38 190 THR A O 1
ATOM 1523 N N . LYS A 1 191 ? -14.860 11.155 43.003 1.00 73.19 191 LYS A N 1
ATOM 1524 C CA . LYS A 1 191 ? -13.792 11.564 43.938 1.00 73.19 191 LYS A CA 1
ATOM 1525 C C . LYS A 1 191 ? -14.069 12.908 44.599 1.00 73.19 191 LYS A C 1
ATOM 1527 O O . LYS A 1 191 ? -13.633 13.126 45.727 1.00 73.19 191 LYS A O 1
ATOM 1532 N N . THR A 1 192 ? -14.766 13.795 43.899 1.00 71.50 192 THR A N 1
ATOM 1533 C CA . THR A 1 192 ? -15.115 15.125 44.407 1.00 71.50 192 THR A CA 1
ATOM 1534 C C . THR A 1 192 ? -16.231 15.024 45.449 1.00 71.50 192 THR A C 1
ATOM 1536 O O . THR A 1 192 ? -16.158 15.678 46.485 1.00 71.50 192 THR A O 1
ATOM 1539 N N . ASN A 1 193 ? -17.187 14.112 45.245 1.00 66.62 193 ASN A N 1
ATOM 1540 C CA . ASN A 1 193 ? -18.308 13.890 46.164 1.00 66.62 193 ASN A CA 1
ATOM 1541 C C . ASN A 1 193 ? -17.933 13.165 47.472 1.00 66.62 193 ASN A C 1
ATOM 1543 O O . ASN A 1 193 ? -18.638 13.316 48.458 1.00 66.62 193 ASN A O 1
ATOM 1547 N N . ASN A 1 194 ? -16.821 12.419 47.510 1.00 62.72 194 ASN A N 1
ATOM 1548 C CA . ASN A 1 194 ? -16.348 11.711 48.713 1.00 62.72 194 ASN A CA 1
ATOM 1549 C C . ASN A 1 194 ? -15.367 12.530 49.584 1.00 62.72 194 ASN A C 1
ATOM 1551 O O . ASN A 1 194 ? -14.767 11.982 50.509 1.00 62.72 194 ASN A O 1
ATOM 1555 N N . LYS A 1 195 ? -15.134 13.809 49.260 1.00 55.78 195 LYS A N 1
ATOM 1556 C CA . LYS A 1 195 ? -14.222 14.714 49.991 1.00 55.78 195 LYS A CA 1
ATOM 1557 C C . LYS A 1 195 ? -14.934 15.820 50.788 1.00 55.78 195 LYS A C 1
ATOM 1559 O O . LYS A 1 195 ? -14.249 16.686 51.333 1.00 55.78 195 LYS A O 1
ATOM 1564 N N . LEU A 1 196 ? -16.264 15.785 50.845 1.00 48.12 196 LEU A N 1
ATOM 1565 C CA . LEU A 1 196 ? -17.132 16.625 51.680 1.00 48.12 196 LEU A CA 1
ATOM 1566 C C . LEU A 1 196 ? -17.719 15.773 52.807 1.00 48.12 196 LEU A C 1
ATOM 1568 O O . LEU A 1 196 ? -17.861 16.322 53.919 1.00 48.12 196 LEU A O 1
#

Secondary structure (DSSP, 8-state):
----------EEEPPTT-TT-SEEEEEEEETTEEEEEEEEETTS-HHHHHHHHHHS------------HHHHHHHHHHHHHHS----HHHHHHHHHH----TT--HHHHHHHHHHHHTTTT-GGGHHHHHHHHHHHH-S-HHHHHHHHTSSS--HHHHHHHHHHHHHHHHHHHHHHHHHHHHHHHHHHHHHHHTT-

Foldseek 3Di:
DDDDDDDQDWDFDAPPDDPDDQWTWTFRDDPPDTDDTDTDGNPDPPVVVVVVVVVPDDDDDDDDDPDPPVVVVVVVVCCVVPPDPPPLVVLVVVLLVQAADPPDDPVRSLVVSLVSLVSNPPPPCSQVSSQVSCLVRPPDVVLVVVVVVDDDDGSVRSSVSRVVVVVVVVVVVVVVVVVVVVVVVVVVVVVVVVPD

Nearest PDB structures (foldseek):
  6sie-assembly2_D  TM=7.912E-01  e=2.985E-01  Drosophila melanogaster
  7rj4-assembly1_B  TM=4.916E-01  e=4.311E-01  Human immunodeficiency virus 1
  5c5e-assembly1_B  TM=2.447E-01  e=1.659E+00  Synechococcus elongatus PCC 7942 = FACHB-805
  5jwr-assembly1_E  TM=2.431E-01  e=2.708E+00  Thermosynechococcus vestitus BP-1

Radius of gyration: 29.72 Å; Cα contacts (8 Å, |Δi|>4): 118; chains: 1; bounding box: 63×68×88 Å

Sequence (196 aa):
MIFYGRVATVFLTRVPGNALSPYAVLELCCHSDVYACFLYPAALTRKVCICYVSVLLPQRREHMLPLSSHALGIRALLDNHFLPKVSIILQSYYFGKRKQTDDESIEDFVTALRKLASSCNFGENLEERIRDQFMLECKYDKVREALWAKNDPSLDEVLIIAKQVEHSMSCIENLRKSRNVAMNVQALDTKTNNKL

Solvent-accessible surface area (backbone atoms only — not comparable to full-atom values): 12241 Å² total; per-residue (Å²): 134,91,78,79,86,85,75,81,69,76,52,81,53,75,70,88,89,59,99,79,66,68,56,43,48,53,50,60,63,68,91,89,50,84,80,60,85,51,88,42,67,72,81,68,56,77,73,57,58,58,55,57,60,62,72,73,61,90,82,80,93,73,84,84,70,86,67,52,78,67,55,52,52,51,50,52,52,48,48,67,73,69,47,79,77,77,53,42,69,59,34,45,48,54,47,73,64,55,58,56,54,96,90,55,52,73,68,58,45,52,51,51,50,55,59,42,47,71,64,34,75,56,69,91,50,41,59,58,53,50,38,55,49,46,58,74,32,50,80,54,64,68,45,47,58,62,49,70,74,44,91,82,76,52,53,70,57,49,51,54,53,40,53,53,49,51,52,52,51,53,51,53,50,51,54,52,51,54,50,54,51,54,53,52,53,55,58,50,54,56,56,60,68,75,74,118

pLDDT: mean 70.88, std 23.29, range [23.89, 96.44]

Organism: Pleurodeles waltl (NCBI:txid8319)

Mean predicted aligned error: 18.26 Å